Protein AF-F4XRJ8-F1 (afdb_monomer)

Mean predicted aligned error: 8.23 Å

Solvent-accessible surface area (backbone atoms only — not comparable to full-atom values): 17852 Å² total; per-residue (Å²): 105,63,67,54,51,74,28,28,55,77,75,48,59,92,90,48,63,51,94,61,82,48,52,81,71,34,82,92,32,58,87,46,62,53,74,47,74,51,76,49,74,57,95,90,25,43,36,41,39,37,38,26,29,50,39,65,33,50,43,33,39,40,34,33,37,20,63,94,79,44,84,40,55,30,36,37,37,40,54,38,80,91,77,75,42,68,53,75,47,74,27,92,82,51,76,77,70,57,73,69,49,55,78,71,55,48,61,57,29,47,63,58,28,44,31,32,77,66,67,31,81,65,47,25,54,58,48,47,42,51,72,68,37,56,45,79,46,60,72,83,74,84,86,38,54,68,60,16,52,63,45,48,74,65,66,44,79,61,39,53,57,53,48,51,59,66,70,42,98,81,56,64,93,53,61,27,50,49,46,46,42,53,48,43,25,58,52,44,51,18,40,74,68,33,16,35,38,35,34,41,49,62,56,60,64,42,57,69,68,60,50,50,52,57,55,46,41,59,74,32,64,86,66,24,70,49,65,27,44,81,46,72,41,68,89,66,58,78,62,42,31,76,93,74,38,54,48,83,75,38,70,45,58,32,70,48,98,65,60,48,75,45,75,47,53,49,56,82,52,97,70,61,91,91,54,58,52,35,64,40,40,78,70,49,74,74,49,54,64,84,84,60,90,89,64,92,68,94,74,84,80,76,78,84,85,128

Nearest PDB structures (foldseek):
  7u1q-assembly1_E  TM=4.537E-01  e=5.261E-02  Cricetus cricetus
  7uqr-assembly1_E  TM=4.356E-01  e=5.261E-02  Cricetus cricetus
  8jy4-assembly1_A  TM=5.009E-01  e=3.745E-01  Homo sapiens
  8jxq-assembly1_A  TM=4.781E-01  e=4.997E-01  Homo sapiens
  8sq0-assembly1_B  TM=4.855E-01  e=8.401E-01  Saccharomyces cerevisiae

Structure (mmCIF, N/CA/C/O backbone):
data_AF-F4XRJ8-F1
#
_entry.id   AF-F4XRJ8-F1
#
loop_
_atom_site.group_PDB
_atom_site.id
_atom_site.type_symbol
_atom_site.label_atom_id
_atom_site.label_alt_id
_atom_site.label_comp_id
_atom_site.label_asym_id
_atom_site.label_entity_id
_atom_site.label_seq_id
_atom_site.pdbx_PDB_ins_code
_atom_site.Cartn_x
_atom_site.Cartn_y
_atom_site.Cartn_z
_atom_site.occupancy
_atom_site.B_iso_or_equiv
_atom_site.auth_seq_id
_atom_site.auth_comp_id
_atom_site.auth_asym_id
_atom_site.auth_atom_id
_atom_site.pdbx_PDB_model_num
ATOM 1 N N . MET A 1 1 ? 1.205 5.020 7.311 1.00 88.06 1 MET A N 1
ATOM 2 C CA . MET A 1 1 ? 0.009 4.162 7.485 1.00 88.06 1 MET A CA 1
ATOM 3 C C . MET A 1 1 ? 0.299 2.841 8.203 1.00 88.06 1 MET A C 1
ATOM 5 O O . MET A 1 1 ? -0.140 2.710 9.335 1.00 88.06 1 MET A O 1
ATOM 9 N N . GLY A 1 2 ? 1.031 1.883 7.609 1.00 89.38 2 GLY A N 1
ATOM 10 C CA . GLY A 1 2 ? 1.232 0.544 8.201 1.00 89.38 2 GLY A CA 1
ATOM 11 C C . GLY A 1 2 ? 1.784 0.557 9.634 1.00 89.38 2 GLY A C 1
ATOM 12 O O . GLY A 1 2 ? 1.210 -0.070 10.515 1.00 89.38 2 GLY A O 1
ATOM 13 N N . GLN A 1 3 ? 2.817 1.362 9.907 1.00 88.25 3 GLN A N 1
ATOM 14 C CA . GLN A 1 3 ? 3.342 1.538 11.271 1.00 88.25 3 GLN A CA 1
ATOM 15 C C . GLN A 1 3 ? 2.291 2.063 12.260 1.00 88.25 3 GLN A C 1
ATOM 17 O O . GLN A 1 3 ? 2.206 1.556 13.374 1.00 88.25 3 GLN A O 1
ATOM 22 N N . ILE A 1 4 ? 1.453 3.021 11.843 1.00 91.69 4 ILE A N 1
ATOM 23 C CA . ILE A 1 4 ? 0.372 3.570 12.678 1.00 91.69 4 ILE A CA 1
ATOM 24 C C . ILE A 1 4 ? -0.607 2.449 13.039 1.00 91.69 4 ILE A C 1
ATOM 26 O O . ILE A 1 4 ? -0.895 2.252 14.216 1.00 91.69 4 ILE A O 1
ATOM 30 N N . VAL A 1 5 ? -1.038 1.652 12.052 1.00 94.25 5 VAL A N 1
ATOM 31 C CA . VAL A 1 5 ? -1.903 0.484 12.288 1.00 94.25 5 VAL A CA 1
ATOM 32 C C . VAL A 1 5 ? -1.258 -0.481 13.282 1.00 94.25 5 VAL A C 1
ATOM 34 O O . VAL A 1 5 ? -1.898 -0.862 14.256 1.00 94.25 5 VAL A O 1
ATOM 37 N N . LEU A 1 6 ? 0.011 -0.845 13.098 1.00 91.00 6 LEU A N 1
ATOM 38 C CA . LEU A 1 6 ? 0.671 -1.850 13.937 1.00 91.00 6 LEU A CA 1
ATOM 39 C C . LEU A 1 6 ? 0.975 -1.369 15.364 1.00 91.00 6 LEU A C 1
ATOM 41 O O . LEU A 1 6 ? 1.041 -2.191 16.277 1.00 91.00 6 LEU A O 1
ATOM 45 N N . GLN A 1 7 ? 1.149 -0.060 15.573 1.00 90.69 7 GLN A N 1
ATOM 46 C CA . GLN A 1 7 ? 1.669 0.485 16.831 1.00 90.69 7 GLN A CA 1
ATOM 47 C C . GLN A 1 7 ? 0.654 1.305 17.634 1.00 90.69 7 GLN A C 1
ATOM 49 O O . GLN A 1 7 ? 0.865 1.500 18.828 1.00 90.69 7 GLN A O 1
ATOM 54 N N . SER A 1 8 ? -0.465 1.768 17.064 1.00 90.25 8 SER A N 1
ATOM 55 C CA . SER A 1 8 ? -1.326 2.735 17.768 1.00 90.25 8 SER A CA 1
ATOM 56 C C . SER A 1 8 ? -1.980 2.215 19.052 1.00 90.25 8 SER A C 1
ATOM 58 O O . SER A 1 8 ? -2.326 2.992 19.944 1.00 90.25 8 SER A O 1
ATOM 60 N N . ALA A 1 9 ? -2.178 0.899 19.159 1.00 86.88 9 ALA A N 1
ATOM 61 C CA . ALA A 1 9 ? -2.736 0.282 20.363 1.00 86.88 9 ALA A CA 1
ATOM 62 C C . ALA A 1 9 ? -1.660 -0.064 21.411 1.00 86.88 9 ALA A C 1
ATOM 64 O O . ALA A 1 9 ? -1.918 0.071 22.606 1.00 86.88 9 ALA A O 1
ATOM 65 N N . THR A 1 10 ? -0.460 -0.462 20.979 1.00 84.25 10 THR A N 1
ATOM 66 C CA . THR A 1 10 ? 0.591 -1.049 21.835 1.00 84.25 10 THR A CA 1
ATOM 67 C C . THR A 1 10 ? 1.752 -0.103 22.132 1.00 84.25 10 THR A C 1
ATOM 69 O O . THR A 1 10 ? 2.282 -0.120 23.237 1.00 84.25 10 THR A O 1
ATOM 72 N N . GLY A 1 11 ? 2.147 0.725 21.166 1.00 75.50 11 GLY A N 1
ATOM 73 C CA . GLY A 1 11 ? 3.294 1.631 21.256 1.00 75.50 11 GLY A CA 1
ATOM 74 C C . GLY A 1 11 ? 2.952 3.043 21.731 1.00 75.50 11 GLY A C 1
ATOM 75 O O . GLY A 1 11 ? 3.859 3.840 21.946 1.00 75.50 11 GLY A O 1
ATOM 76 N N . MET A 1 12 ? 1.666 3.367 21.897 1.00 75.94 12 MET A N 1
ATOM 77 C CA . MET A 1 12 ? 1.215 4.695 22.314 1.00 75.94 12 MET A CA 1
ATOM 78 C C . MET A 1 12 ? 0.523 4.683 23.669 1.00 75.94 12 MET A C 1
ATOM 80 O O . MET A 1 12 ? -0.355 3.857 23.927 1.00 75.94 12 MET A O 1
ATOM 84 N N . GLN A 1 13 ? 0.878 5.651 24.510 1.00 76.12 13 GLN A N 1
ATOM 85 C CA . GLN A 1 13 ? 0.190 5.932 25.765 1.00 76.12 13 GLN A CA 1
ATOM 86 C C . GLN A 1 13 ? -0.849 7.044 25.564 1.00 76.12 13 GLN A C 1
ATOM 88 O O . GLN A 1 13 ? -0.900 7.715 24.527 1.00 76.12 13 GLN A O 1
ATOM 93 N N . LEU A 1 14 ? -1.720 7.231 26.557 1.00 71.50 14 LEU A N 1
ATOM 94 C CA . LEU A 1 14 ? -2.651 8.356 26.561 1.00 71.50 14 LEU A CA 1
ATOM 95 C C . LEU A 1 14 ? -1.851 9.670 26.595 1.00 71.50 14 LEU A C 1
ATOM 97 O O . LEU A 1 14 ? -0.957 9.822 27.421 1.00 71.50 14 LEU A O 1
ATOM 101 N N . GLY A 1 15 ? -2.150 10.594 25.680 1.00 69.88 15 GLY A N 1
ATOM 102 C CA . GLY A 1 15 ? -1.419 11.859 25.540 1.00 69.88 15 GLY A CA 1
ATOM 103 C C . GLY A 1 15 ? -0.132 11.778 24.708 1.00 69.88 15 GLY A C 1
ATOM 104 O O . GLY A 1 15 ? 0.456 12.816 24.413 1.00 69.88 15 GLY A O 1
ATOM 105 N N . SER A 1 16 ? 0.301 10.584 24.278 1.00 79.31 16 SER A N 1
ATOM 106 C CA . SER A 1 16 ? 1.383 10.456 23.293 1.00 79.31 16 SER A CA 1
ATOM 107 C C . SER A 1 16 ? 0.962 11.045 21.948 1.00 79.31 16 SER A C 1
ATOM 109 O O . SER A 1 16 ? -0.184 10.869 21.527 1.00 79.31 16 SER A O 1
ATOM 111 N N . ARG A 1 17 ? 1.906 11.694 21.260 1.00 80.69 17 ARG A N 1
ATOM 112 C CA . ARG A 1 17 ? 1.681 12.305 19.949 1.00 80.69 17 ARG A CA 1
ATOM 113 C C . ARG A 1 17 ? 2.292 11.483 18.824 1.00 80.69 17 ARG A C 1
ATOM 115 O O . ARG A 1 17 ? 3.380 10.929 18.982 1.00 80.69 17 ARG A O 1
ATOM 122 N N . TRP A 1 18 ? 1.615 11.430 17.681 1.00 79.94 18 TRP A N 1
ATOM 123 C CA . TRP A 1 18 ? 2.215 10.893 16.462 1.00 79.94 18 TRP A CA 1
ATOM 124 C C . TRP A 1 18 ? 3.222 11.880 15.890 1.00 79.94 18 TRP A C 1
ATOM 126 O O . TRP A 1 18 ? 2.937 13.070 15.784 1.00 79.94 18 TRP A O 1
ATOM 136 N N . ASN A 1 19 ? 4.369 11.372 15.438 1.00 76.56 19 ASN A N 1
ATOM 137 C CA . ASN A 1 19 ? 5.253 12.139 14.568 1.00 76.56 19 ASN A CA 1
ATOM 138 C C . ASN A 1 19 ? 4.704 12.119 13.134 1.00 76.56 19 ASN A C 1
ATOM 140 O O . ASN A 1 19 ? 5.249 11.459 12.251 1.00 76.56 19 ASN A O 1
ATOM 144 N N . ILE A 1 20 ? 3.555 12.764 12.938 1.00 78.69 20 ILE A N 1
ATOM 145 C CA . ILE A 1 20 ? 3.003 13.011 11.609 1.00 78.69 20 ILE A CA 1
ATOM 146 C C . ILE A 1 20 ? 3.467 14.383 11.178 1.00 78.69 20 ILE A C 1
ATOM 148 O O . ILE A 1 20 ? 3.205 15.386 11.847 1.00 78.69 20 ILE A O 1
ATOM 152 N N . GLU A 1 21 ? 4.168 14.402 10.052 1.00 74.19 21 GLU A N 1
ATOM 153 C CA . GLU A 1 21 ? 4.544 15.639 9.399 1.00 74.19 21 GLU A CA 1
ATOM 154 C C . GLU A 1 21 ? 3.346 16.140 8.583 1.00 74.19 21 GLU A C 1
ATOM 156 O O . GLU A 1 21 ? 2.912 15.449 7.654 1.00 74.19 21 GLU A O 1
ATOM 161 N N . PRO A 1 22 ? 2.774 17.309 8.923 1.00 77.00 22 PRO A N 1
ATOM 162 C CA . PRO A 1 22 ? 1.759 17.928 8.088 1.00 77.00 22 PRO A CA 1
ATOM 163 C C . PRO A 1 22 ? 2.383 18.380 6.766 1.00 77.00 22 PRO A C 1
ATOM 165 O O . PRO A 1 22 ? 3.605 18.490 6.621 1.00 77.00 22 PRO A O 1
ATOM 168 N N . PHE A 1 23 ? 1.544 18.689 5.784 1.00 78.75 23 PHE A N 1
ATOM 169 C CA . PHE A 1 23 ? 2.030 19.127 4.485 1.00 78.75 23 PHE A CA 1
ATOM 170 C C . PHE A 1 23 ? 2.672 20.526 4.570 1.00 78.75 23 PHE A C 1
ATOM 172 O O . PHE A 1 23 ? 1.994 21.550 4.593 1.00 78.75 23 PHE A O 1
ATOM 179 N N . ARG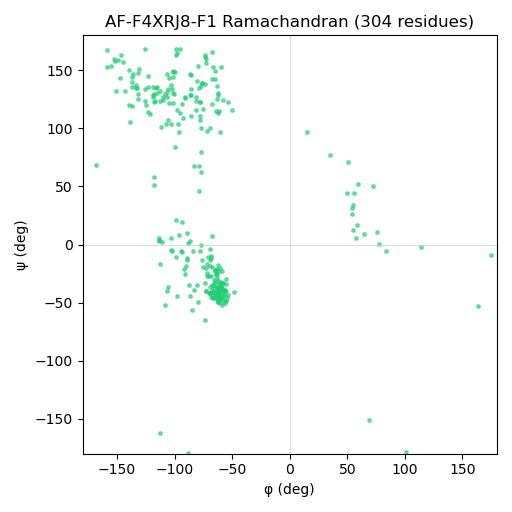 A 1 24 ? 4.011 20.571 4.618 1.00 75.06 24 ARG A N 1
ATOM 180 C CA . ARG A 1 24 ? 4.794 21.796 4.885 1.00 75.06 24 ARG A CA 1
ATOM 181 C C . ARG A 1 24 ? 4.828 22.801 3.733 1.00 75.06 24 ARG A C 1
ATOM 183 O O . ARG A 1 24 ? 5.156 23.961 3.965 1.00 75.06 24 ARG A O 1
ATOM 190 N N . LEU A 1 25 ? 4.535 22.368 2.506 1.00 72.75 25 LEU A N 1
ATOM 191 C CA . LEU A 1 25 ? 4.676 23.201 1.304 1.00 72.75 25 LEU A CA 1
ATOM 192 C C . LEU A 1 25 ? 3.424 24.031 0.978 1.00 72.75 25 LEU A C 1
ATOM 194 O O . LEU A 1 25 ? 3.431 24.770 -0.007 1.00 72.75 25 LEU A O 1
ATOM 198 N N . ASN A 1 26 ? 2.379 23.941 1.806 1.00 75.75 26 ASN A N 1
ATOM 199 C CA . ASN A 1 26 ? 1.190 24.778 1.716 1.00 75.75 26 ASN A CA 1
ATOM 200 C C . ASN A 1 26 ? 0.731 25.196 3.124 1.00 75.75 26 ASN A C 1
ATOM 202 O O . ASN A 1 26 ? 0.413 24.351 3.962 1.00 75.75 26 ASN A O 1
ATOM 206 N N . ALA A 1 27 ? 0.703 26.508 3.379 1.00 77.00 27 ALA A N 1
ATOM 207 C CA . ALA A 1 27 ? 0.360 27.079 4.681 1.00 77.00 27 ALA A CA 1
ATOM 208 C C . ALA A 1 27 ? -1.044 26.664 5.163 1.00 77.00 27 ALA A C 1
ATOM 210 O O . ALA A 1 27 ? -1.226 26.407 6.352 1.00 77.00 27 ALA A O 1
ATOM 211 N N . ASP A 1 28 ? -1.995 26.487 4.242 1.00 79.94 28 ASP A N 1
ATOM 212 C CA . ASP A 1 28 ? -3.386 26.124 4.550 1.00 79.94 28 ASP A CA 1
ATOM 213 C C . ASP A 1 28 ? -3.536 24.696 5.103 1.00 79.94 28 ASP A C 1
ATOM 215 O O . ASP A 1 28 ? -4.610 24.314 5.575 1.00 79.94 28 ASP A O 1
ATOM 219 N N . TYR A 1 29 ? -2.481 23.880 5.014 1.00 79.94 29 TYR A N 1
ATOM 220 C CA . TYR A 1 29 ? -2.483 22.466 5.396 1.00 79.94 29 TYR A CA 1
ATOM 221 C C . TYR A 1 29 ? -1.588 22.161 6.599 1.00 79.94 29 TYR A C 1
ATOM 223 O O . TYR A 1 29 ? -1.511 21.008 7.015 1.00 79.94 29 TYR A O 1
ATOM 231 N N . GLN A 1 30 ? -0.959 23.171 7.211 1.00 75.12 30 GLN A N 1
ATOM 232 C CA . GLN A 1 30 ? -0.083 22.962 8.372 1.00 75.12 30 GLN A CA 1
ATOM 233 C C . GLN A 1 30 ? -0.816 22.399 9.597 1.00 75.12 30 GLN A C 1
ATOM 235 O O . GLN A 1 30 ? -0.199 21.710 10.402 1.00 75.12 30 GLN A O 1
ATOM 240 N N . GLN A 1 31 ? -2.111 22.696 9.732 1.00 78.31 31 GLN A N 1
ATOM 241 C CA . GLN A 1 31 ? -2.954 22.283 10.863 1.00 78.31 31 GLN A CA 1
ATOM 242 C C . GLN A 1 31 ? -4.060 21.299 10.457 1.00 78.31 31 GLN A C 1
ATOM 244 O O . GLN A 1 31 ? -4.930 20.978 11.261 1.00 78.31 31 GLN A O 1
ATOM 249 N N . LYS A 1 32 ? -4.074 20.849 9.196 1.00 85.44 32 LYS A N 1
ATOM 250 C CA . LYS A 1 32 ? -5.074 19.889 8.719 1.00 85.44 32 LYS A CA 1
ATOM 251 C C . LYS A 1 32 ? -4.611 18.459 9.002 1.00 85.44 32 LYS A C 1
ATOM 253 O O . LYS A 1 32 ? -3.411 18.192 8.920 1.00 85.44 32 LYS A O 1
ATOM 258 N N . PRO A 1 33 ? -5.539 17.533 9.294 1.00 90.12 33 PRO A N 1
ATOM 259 C CA . PRO A 1 33 ? -5.189 16.135 9.480 1.00 90.12 33 PRO A CA 1
ATOM 260 C C . PRO A 1 33 ? -4.659 15.518 8.183 1.00 90.12 33 PRO A C 1
ATOM 262 O O . PRO A 1 33 ? -5.079 15.867 7.077 1.00 90.12 33 PRO A O 1
ATOM 265 N N . SER A 1 34 ? -3.762 14.551 8.337 1.00 91.69 34 SER A N 1
ATOM 266 C CA . SER A 1 34 ? -3.276 13.704 7.254 1.00 91.69 34 SER A CA 1
ATOM 267 C C . SER A 1 34 ? -4.221 12.523 7.069 1.00 91.69 34 SER A C 1
ATOM 269 O O . SER A 1 34 ? -4.529 11.812 8.026 1.00 91.69 34 SER A O 1
ATOM 271 N N . CYS A 1 35 ? -4.655 12.298 5.831 1.00 93.25 35 CYS A N 1
ATOM 272 C CA . CYS A 1 35 ? -5.526 11.190 5.455 1.00 93.25 35 CYS A CA 1
ATOM 273 C C . CYS A 1 35 ? -4.721 10.074 4.784 1.00 93.25 35 CYS A C 1
ATOM 275 O O . CYS A 1 35 ? -3.913 10.330 3.891 1.00 93.25 35 CYS A O 1
ATOM 277 N N . PHE A 1 36 ? -4.968 8.834 5.193 1.00 94.69 36 PHE A N 1
ATOM 278 C CA . PHE A 1 36 ? -4.379 7.637 4.606 1.00 94.69 36 PHE A CA 1
ATOM 279 C C . PHE A 1 36 ? -5.488 6.676 4.199 1.00 94.69 36 PHE A C 1
ATOM 281 O O . PHE A 1 36 ? -6.380 6.399 4.994 1.00 94.69 36 PHE A O 1
ATOM 288 N N . GLU A 1 37 ? -5.394 6.120 2.996 1.00 96.62 37 GLU A N 1
ATOM 289 C CA . GLU A 1 37 ? -6.302 5.084 2.516 1.00 96.62 37 GLU A CA 1
ATOM 290 C C . GLU A 1 37 ? -5.514 3.987 1.802 1.00 96.62 37 GLU A C 1
ATOM 292 O O . GLU A 1 37 ? -4.524 4.250 1.118 1.00 96.62 37 GLU A O 1
ATOM 297 N N . ILE A 1 38 ? -5.964 2.746 1.970 1.00 95.38 38 ILE A N 1
ATOM 298 C CA . ILE A 1 38 ? -5.471 1.599 1.224 1.00 95.38 38 ILE A CA 1
ATOM 299 C C . ILE A 1 38 ? -6.627 0.705 0.791 1.00 95.38 38 ILE A C 1
ATOM 301 O O . ILE A 1 38 ? -7.524 0.377 1.574 1.00 95.38 38 ILE A O 1
ATOM 305 N N . ILE A 1 39 ? -6.571 0.283 -0.470 1.00 96.06 39 ILE A N 1
ATOM 306 C CA . ILE A 1 39 ? -7.463 -0.719 -1.042 1.00 96.06 39 ILE A CA 1
ATOM 307 C C . ILE A 1 39 ? -6.634 -1.972 -1.301 1.00 96.06 39 ILE A C 1
ATOM 309 O O . ILE A 1 39 ? -5.615 -1.913 -1.982 1.00 96.06 39 ILE A O 1
ATOM 313 N N . PHE A 1 40 ? -7.059 -3.105 -0.754 1.00 95.31 40 PHE A N 1
ATOM 314 C CA . PHE A 1 40 ? -6.326 -4.364 -0.872 1.00 95.31 40 PHE A CA 1
ATOM 315 C C . PHE A 1 40 ? -7.268 -5.561 -0.930 1.00 95.31 40 PHE A C 1
ATOM 317 O O . PHE A 1 40 ? -8.446 -5.467 -0.582 1.00 95.31 40 PHE A O 1
ATOM 324 N N . ILE A 1 41 ? -6.746 -6.700 -1.379 1.00 93.88 41 ILE A N 1
ATOM 325 C CA . ILE A 1 41 ? -7.473 -7.968 -1.421 1.00 93.88 41 ILE A CA 1
ATOM 326 C C . ILE A 1 41 ? -6.834 -8.925 -0.420 1.00 93.88 41 ILE A C 1
ATOM 328 O O . ILE A 1 41 ? -5.617 -9.101 -0.393 1.00 93.88 41 ILE A O 1
ATOM 332 N N . HIS A 1 42 ? -7.666 -9.557 0.401 1.00 92.88 42 HIS A N 1
ATOM 333 C CA . HIS A 1 42 ? -7.258 -10.619 1.311 1.00 92.88 42 HIS A CA 1
ATOM 334 C C . HIS A 1 42 ? -8.367 -11.673 1.379 1.00 92.88 42 HIS A C 1
ATOM 336 O O . HIS A 1 42 ? -9.542 -11.323 1.493 1.00 92.88 42 HIS A O 1
ATOM 342 N N . ASP A 1 43 ? -8.010 -12.953 1.245 1.00 90.81 43 ASP A N 1
ATOM 343 C CA . ASP A 1 43 ? -8.954 -14.078 1.160 1.00 90.81 43 ASP A CA 1
ATOM 344 C C . ASP A 1 43 ? -10.074 -13.854 0.117 1.00 90.81 43 ASP A C 1
ATOM 346 O O . ASP A 1 43 ? -11.253 -14.089 0.381 1.00 90.81 43 ASP A O 1
ATOM 350 N N . ASN A 1 44 ? -9.711 -13.353 -1.074 1.00 92.38 44 ASN A N 1
ATOM 351 C CA . ASN A 1 44 ? -10.631 -13.000 -2.171 1.00 92.38 44 ASN A CA 1
ATOM 352 C C . ASN A 1 44 ? -11.702 -11.949 -1.820 1.00 92.38 44 ASN A C 1
ATOM 354 O O . ASN A 1 44 ? -12.690 -11.790 -2.541 1.00 92.38 44 ASN A O 1
ATOM 358 N N . ILE A 1 45 ? -11.517 -11.203 -0.731 1.00 95.88 45 ILE A N 1
ATOM 359 C CA . ILE A 1 45 ? -12.373 -10.081 -0.352 1.00 95.88 45 ILE A CA 1
ATOM 360 C C . ILE A 1 45 ? -11.569 -8.798 -0.533 1.00 95.88 45 ILE A C 1
ATOM 362 O O . ILE A 1 45 ? -10.466 -8.667 -0.006 1.00 95.88 45 ILE A O 1
ATOM 366 N N . ARG A 1 46 ? -12.131 -7.843 -1.279 1.00 97.94 46 ARG A N 1
ATOM 367 C CA . ARG A 1 46 ? -11.580 -6.489 -1.360 1.00 97.94 46 ARG A CA 1
ATOM 368 C C . ARG A 1 46 ? -11.948 -5.721 -0.095 1.00 97.94 46 ARG A C 1
ATOM 370 O O . ARG A 1 46 ? -13.100 -5.761 0.338 1.00 97.94 46 ARG A O 1
ATOM 377 N N . TYR A 1 47 ? -10.991 -4.990 0.446 1.00 98.19 47 TYR A N 1
ATOM 378 C CA . TYR A 1 47 ? -11.145 -4.088 1.574 1.00 98.19 47 TYR A CA 1
ATOM 379 C C . TYR A 1 47 ? -10.687 -2.695 1.168 1.00 98.19 47 TYR A C 1
ATOM 381 O O . TYR A 1 47 ? -9.750 -2.551 0.390 1.00 98.19 47 TYR A O 1
ATOM 389 N N . GLN A 1 48 ? -11.355 -1.689 1.708 1.00 98.44 48 GLN A N 1
ATOM 390 C CA . GLN A 1 48 ? -10.949 -0.294 1.674 1.00 98.44 48 GLN A CA 1
ATOM 391 C C . GLN A 1 48 ? -10.878 0.158 3.124 1.00 98.44 48 GLN A C 1
ATOM 393 O O . GLN A 1 48 ? -11.889 0.146 3.829 1.00 98.44 48 GLN A O 1
ATOM 398 N N . TYR A 1 49 ? -9.673 0.467 3.579 1.00 98.56 49 TYR A N 1
ATOM 399 C CA . TYR A 1 49 ? -9.411 0.898 4.941 1.00 98.56 49 TYR A CA 1
ATOM 400 C C . TYR A 1 49 ? -8.722 2.249 4.909 1.00 98.56 49 TYR A C 1
ATOM 402 O O . TYR A 1 49 ? -7.768 2.434 4.151 1.00 98.56 49 TYR A O 1
ATOM 410 N N . GLY A 1 50 ? -9.161 3.165 5.757 1.00 98.38 50 GLY A N 1
ATOM 411 C CA . GLY A 1 50 ? -8.538 4.468 5.851 1.00 98.38 50 GLY A CA 1
ATOM 412 C C . GLY A 1 50 ? -8.814 5.159 7.168 1.00 98.38 50 GLY A C 1
ATOM 413 O O . GLY A 1 50 ? -9.617 4.704 7.986 1.00 98.38 50 GLY A O 1
ATOM 414 N N . PHE A 1 51 ? -8.059 6.223 7.389 1.00 98.06 51 PHE A N 1
ATOM 415 C CA . PHE A 1 51 ? -8.193 7.083 8.549 1.00 98.06 51 PHE A CA 1
ATOM 416 C C . PHE A 1 51 ? -7.584 8.455 8.286 1.00 98.06 51 PHE A C 1
ATOM 418 O O . PHE A 1 51 ? -6.622 8.589 7.524 1.00 98.06 51 PHE A O 1
ATOM 425 N N . SER A 1 52 ? -8.100 9.461 8.983 1.00 96.25 52 SER A N 1
ATOM 426 C CA . SER A 1 52 ? -7.521 10.798 9.048 1.00 96.25 52 SER A CA 1
ATOM 427 C C . SER A 1 52 ? -7.081 11.097 10.478 1.00 96.25 52 SER A C 1
ATOM 429 O O . SER A 1 52 ? -7.787 10.786 11.436 1.00 96.25 52 SER A O 1
ATOM 431 N N . LEU A 1 53 ? -5.879 11.647 10.654 1.00 94.25 53 LEU A N 1
ATOM 432 C CA . LEU A 1 53 ? -5.371 12.011 11.975 1.00 94.25 53 LEU A CA 1
ATOM 433 C C . LEU A 1 53 ? -4.367 13.164 11.921 1.00 94.25 53 LEU A C 1
ATOM 435 O O . LEU A 1 53 ? -3.736 13.402 10.892 1.00 94.25 53 LEU A O 1
ATOM 439 N N . ASP A 1 54 ? -4.175 13.831 13.050 1.00 91.25 54 ASP A N 1
ATOM 440 C CA . ASP A 1 54 ? -3.045 14.729 13.286 1.00 91.25 54 ASP A CA 1
ATOM 441 C C . ASP A 1 54 ? -2.108 14.148 14.363 1.00 91.25 54 ASP A C 1
ATOM 443 O O . ASP A 1 54 ? -2.114 12.948 14.653 1.00 91.25 54 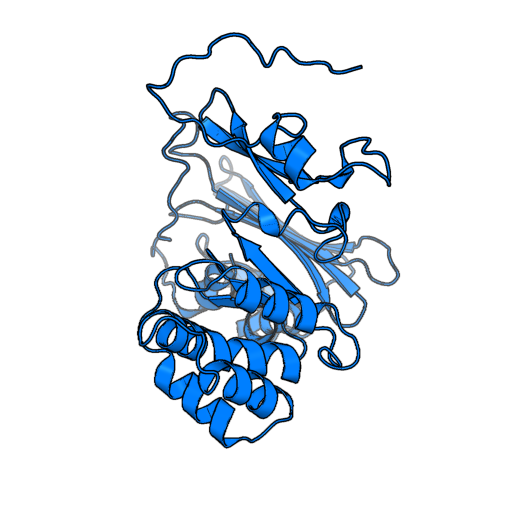ASP A O 1
ATOM 447 N N . GLN A 1 55 ? -1.258 14.992 14.947 1.00 88.12 55 GLN A N 1
ATOM 448 C CA . GLN A 1 55 ? -0.353 14.572 16.014 1.00 88.12 55 GLN A CA 1
ATOM 449 C C . GLN A 1 55 ? -1.086 14.194 17.310 1.00 88.12 55 GLN A C 1
ATOM 451 O O . GLN A 1 55 ? -0.503 13.506 18.141 1.00 88.12 55 GLN A O 1
ATOM 456 N N . GLU A 1 56 ? -2.334 14.617 17.504 1.00 88.00 56 GLU A N 1
ATOM 457 C CA . GLU A 1 56 ? -3.087 14.488 18.752 1.00 88.00 56 GLU A CA 1
ATOM 458 C C . GLU A 1 56 ? -4.180 13.420 18.697 1.00 88.00 56 GLU A C 1
ATOM 460 O O . GLU A 1 56 ? -4.382 12.703 19.682 1.00 88.00 56 GLU A O 1
ATOM 465 N N . ARG A 1 57 ? -4.908 13.307 17.580 1.00 92.56 57 ARG A N 1
ATOM 466 C CA . ARG A 1 57 ? -6.077 12.427 17.480 1.00 92.56 57 ARG A CA 1
ATOM 467 C C . ARG A 1 57 ? -6.348 11.916 16.076 1.00 92.56 57 ARG A C 1
ATOM 469 O O . ARG A 1 57 ? -5.996 12.542 15.083 1.00 92.56 57 ARG A O 1
ATOM 476 N N . VAL A 1 58 ? -7.076 10.807 16.029 1.00 95.81 58 VAL A N 1
ATOM 477 C CA . VAL A 1 58 ? -7.764 10.303 14.842 1.00 95.81 58 VAL A CA 1
ATOM 478 C C . VAL A 1 58 ? -9.087 11.052 14.697 1.00 95.81 58 VAL A C 1
ATOM 480 O O . VAL A 1 58 ? -9.891 11.054 15.621 1.00 95.81 58 VAL A O 1
ATOM 483 N N . TYR A 1 59 ? -9.321 11.692 13.558 1.00 96.50 59 TYR A N 1
ATOM 484 C CA . TYR A 1 59 ? -10.592 12.356 13.261 1.00 96.50 59 TYR A CA 1
ATOM 485 C C . TYR A 1 59 ? -11.584 11.381 12.645 1.00 96.50 59 TYR A C 1
ATOM 487 O O . TYR A 1 59 ? -12.734 11.336 13.066 1.00 96.50 59 TYR A O 1
ATOM 495 N N . GLU A 1 60 ? -11.133 10.565 11.699 1.00 98.31 60 GLU A N 1
ATOM 496 C CA . GLU A 1 60 ? -11.983 9.609 10.997 1.00 98.31 60 GLU A CA 1
ATOM 497 C C . GLU A 1 60 ? -11.258 8.269 10.880 1.00 98.31 60 GLU A C 1
ATOM 499 O O . GLU A 1 60 ? -10.034 8.221 10.748 1.00 98.31 60 GLU A O 1
ATOM 504 N N . GLU A 1 61 ? -11.998 7.167 10.916 1.00 98.69 61 GLU A N 1
ATOM 505 C CA . GLU A 1 61 ? -11.478 5.835 10.593 1.00 98.69 61 GLU A CA 1
ATOM 506 C C . GLU A 1 61 ? -12.609 4.975 10.044 1.00 98.69 61 GLU A C 1
ATOM 508 O O . GLU A 1 61 ? -13.678 4.895 10.651 1.00 98.69 61 GLU A O 1
ATOM 513 N N . TRP A 1 62 ? -12.365 4.300 8.925 1.00 98.75 62 TRP A N 1
ATOM 514 C CA . TRP A 1 62 ? -13.364 3.478 8.255 1.00 98.75 62 TRP A CA 1
ATOM 515 C C . TRP A 1 62 ? -12.770 2.181 7.727 1.00 98.75 62 TRP A C 1
ATOM 517 O O . TRP A 1 62 ? -11.608 2.103 7.325 1.00 98.75 62 TRP A O 1
ATOM 527 N N . LEU A 1 63 ? -13.614 1.153 7.673 1.00 98.75 63 LEU A N 1
ATOM 528 C CA . LEU A 1 63 ? -13.326 -0.094 6.980 1.00 98.75 63 LEU A CA 1
ATOM 529 C C . LEU A 1 63 ? -14.555 -0.545 6.196 1.00 98.75 63 LEU A C 1
ATOM 531 O O . LEU A 1 63 ? -15.596 -0.869 6.772 1.00 98.75 63 LEU A O 1
ATOM 535 N N . ILE A 1 64 ? -14.406 -0.641 4.879 1.00 98.62 64 ILE A N 1
ATOM 536 C CA . ILE A 1 64 ? -15.420 -1.155 3.961 1.00 98.62 64 ILE A CA 1
ATOM 537 C C . ILE A 1 64 ? -14.907 -2.472 3.387 1.00 98.62 64 ILE A C 1
ATOM 539 O O . ILE A 1 64 ? -13.836 -2.528 2.786 1.00 98.62 64 ILE A O 1
ATOM 543 N N . ALA A 1 65 ? -15.674 -3.544 3.553 1.00 98.25 65 ALA A N 1
ATOM 544 C CA . ALA A 1 65 ? -15.405 -4.829 2.920 1.00 98.25 65 ALA A CA 1
ATOM 545 C C . ALA A 1 65 ? -16.321 -5.024 1.711 1.00 98.25 65 ALA A C 1
ATOM 547 O O . ALA A 1 65 ? -17.467 -4.585 1.721 1.00 98.25 65 ALA A O 1
ATOM 548 N N . TYR A 1 66 ? -15.856 -5.740 0.692 1.00 97.75 66 TYR A N 1
ATOM 549 C CA . TYR A 1 66 ? -16.625 -6.036 -0.517 1.00 97.75 66 TYR A CA 1
ATOM 550 C C . TYR A 1 66 ? -16.838 -7.550 -0.696 1.00 97.75 66 TYR A C 1
ATOM 552 O O . TYR A 1 66 ? -16.410 -8.120 -1.708 1.00 97.75 66 TYR A O 1
ATOM 560 N N . PRO A 1 67 ? -17.463 -8.258 0.267 1.00 94.94 67 PRO A N 1
ATOM 561 C CA . PRO A 1 67 ? -17.719 -9.684 0.119 1.00 94.94 67 PRO A CA 1
ATOM 562 C C . PRO A 1 67 ? -18.639 -9.927 -1.081 1.00 94.94 67 PRO A C 1
ATOM 564 O O . PRO A 1 67 ? -19.686 -9.289 -1.224 1.00 94.94 67 PRO A O 1
ATOM 567 N N . LYS A 1 68 ? -18.245 -10.856 -1.960 1.00 91.69 68 LYS A N 1
ATOM 568 C CA . LYS A 1 68 ? -18.953 -11.130 -3.226 1.00 91.69 68 LYS A CA 1
ATOM 569 C C . LYS A 1 68 ? -19.141 -9.866 -4.088 1.00 91.69 68 LYS A C 1
ATOM 571 O O . LYS A 1 68 ? -20.156 -9.720 -4.764 1.00 91.69 68 LYS A O 1
ATOM 576 N N . GLY A 1 69 ? -18.198 -8.924 -4.003 1.00 91.81 69 GLY A N 1
ATOM 577 C CA . GLY A 1 69 ? -18.191 -7.679 -4.774 1.00 91.81 69 GLY A CA 1
ATOM 578 C C . GLY A 1 69 ? -19.141 -6.582 -4.281 1.00 91.81 69 GLY A C 1
ATOM 579 O O . GLY A 1 69 ? -19.169 -5.512 -4.882 1.00 91.81 69 GLY A O 1
ATOM 580 N N . ARG A 1 70 ? -19.910 -6.794 -3.202 1.00 94.38 70 ARG A N 1
ATOM 581 C CA . ARG A 1 70 ? -20.868 -5.793 -2.693 1.00 94.38 70 ARG A CA 1
ATOM 582 C C . ARG A 1 70 ? -20.310 -5.039 -1.486 1.00 94.38 70 ARG A C 1
ATOM 584 O O . ARG A 1 70 ? -19.899 -5.711 -0.542 1.00 94.38 70 ARG A O 1
ATOM 591 N N . PRO A 1 71 ? -20.339 -3.693 -1.472 1.00 97.12 71 PRO A N 1
ATOM 592 C CA . PRO A 1 71 ? -19.821 -2.910 -0.355 1.00 97.12 71 PRO A CA 1
ATOM 593 C C . PRO A 1 71 ? -20.602 -3.181 0.932 1.00 97.12 71 PRO A C 1
ATOM 595 O O . PRO A 1 71 ? -21.833 -3.232 0.947 1.00 97.12 71 PRO A O 1
ATOM 598 N N . GLN A 1 72 ? -19.862 -3.330 2.021 1.00 97.69 72 GLN A N 1
ATOM 599 C CA . GLN A 1 72 ? -20.346 -3.437 3.384 1.00 97.69 72 GLN A CA 1
ATOM 600 C C . GLN A 1 72 ? -19.424 -2.613 4.277 1.00 97.69 72 GLN A C 1
ATOM 602 O O . GLN A 1 72 ? -18.316 -3.048 4.592 1.00 97.69 72 GLN A O 1
ATOM 607 N N . THR A 1 73 ? -19.884 -1.446 4.720 1.00 98.31 73 THR A N 1
ATOM 608 C CA . THR A 1 73 ? -19.200 -0.698 5.780 1.00 98.31 73 THR A CA 1
ATOM 609 C C . THR A 1 73 ? -19.219 -1.548 7.047 1.00 98.31 73 THR A C 1
ATOM 611 O O . THR A 1 73 ? -20.287 -1.847 7.582 1.00 98.31 73 THR A O 1
ATOM 614 N N . TRP A 1 74 ? -18.052 -2.014 7.487 1.00 98.31 74 TRP A N 1
ATOM 615 C CA . TRP A 1 74 ? -17.903 -2.807 8.705 1.00 98.31 74 TRP A CA 1
ATOM 616 C C . TRP A 1 74 ? -17.910 -1.906 9.928 1.00 98.31 74 TRP A C 1
ATOM 618 O O . TRP A 1 74 ? -18.682 -2.149 10.856 1.00 98.31 74 TRP A O 1
ATOM 628 N N . PHE A 1 75 ? -17.109 -0.847 9.901 1.00 98.69 75 PHE A N 1
ATOM 629 C CA . PHE A 1 75 ? -17.192 0.219 10.881 1.00 98.69 75 PHE A CA 1
ATOM 630 C C . PHE A 1 75 ? -16.789 1.554 10.270 1.00 98.69 75 PHE A C 1
ATOM 632 O O . PHE A 1 75 ? -16.067 1.600 9.273 1.00 98.69 75 PHE A O 1
ATOM 639 N N . GLU A 1 76 ? -17.248 2.611 10.917 1.00 98.62 76 GLU A N 1
ATOM 640 C CA . GLU A 1 76 ? -16.840 3.985 10.688 1.00 98.62 76 GLU A CA 1
ATOM 641 C C . GLU A 1 76 ? -16.902 4.724 12.025 1.00 98.62 76 GLU A C 1
ATOM 643 O O . GLU A 1 76 ? -17.780 4.449 12.851 1.00 98.62 76 GLU A O 1
ATOM 648 N N . ARG A 1 77 ? -15.963 5.635 12.257 1.00 98.12 77 ARG A N 1
ATOM 649 C CA . ARG A 1 77 ? -16.063 6.604 13.344 1.00 98.12 77 ARG A CA 1
ATOM 650 C C . ARG A 1 77 ? -15.639 7.977 12.862 1.00 98.12 77 ARG A C 1
ATOM 652 O O . ARG A 1 77 ? -14.635 8.072 12.165 1.00 98.12 77 ARG A O 1
ATOM 659 N N . ASN A 1 78 ? -16.356 9.002 13.303 1.00 98.00 78 ASN A N 1
ATOM 660 C CA . ASN A 1 78 ? -16.101 10.394 12.950 1.00 98.00 78 ASN A CA 1
ATOM 661 C C . ASN A 1 78 ? -16.099 11.251 14.218 1.00 98.00 78 ASN A C 1
ATOM 663 O O . ASN A 1 78 ? -17.054 11.224 14.994 1.00 98.00 78 ASN A O 1
ATOM 667 N N . TYR A 1 79 ? -15.023 11.994 14.451 1.00 97.25 79 TYR A N 1
ATOM 668 C CA . TYR A 1 79 ? -14.894 12.884 15.596 1.00 97.25 79 TYR A CA 1
ATOM 669 C C . TYR A 1 79 ? -15.685 14.175 15.363 1.00 97.25 79 TYR A C 1
ATOM 671 O O . TYR A 1 79 ? -15.430 14.913 14.411 1.00 97.25 79 TYR A O 1
ATOM 679 N N . ARG A 1 80 ? -16.623 14.472 16.263 1.00 95.44 80 ARG A N 1
ATOM 680 C CA . ARG A 1 80 ? -17.428 15.694 16.246 1.00 95.44 80 ARG A CA 1
ATOM 681 C C . ARG A 1 80 ? -16.820 16.716 17.195 1.00 95.44 80 ARG A C 1
ATOM 683 O O . ARG A 1 80 ? -16.975 16.621 18.410 1.00 95.44 80 ARG A O 1
ATOM 690 N N . SER A 1 81 ? -16.137 17.715 16.637 1.00 90.31 81 SER A N 1
ATOM 691 C CA . SER A 1 81 ? -15.422 18.732 17.423 1.00 90.31 81 SER A CA 1
ATOM 692 C C . SER A 1 81 ? -16.313 19.513 18.393 1.00 90.31 81 SER A C 1
ATOM 694 O O . SER A 1 81 ? -15.843 19.866 19.470 1.00 90.31 81 SER A O 1
ATOM 696 N N . GLU A 1 82 ? -17.576 19.756 18.034 1.00 92.81 82 GLU A N 1
ATOM 697 C CA . GLU A 1 82 ? -18.545 20.486 18.868 1.00 92.81 82 GLU A CA 1
ATOM 698 C C . GLU A 1 82 ? -18.967 19.686 20.107 1.00 92.81 82 GLU A C 1
ATOM 700 O O . GLU A 1 82 ? -19.051 20.234 21.203 1.00 92.81 82 GLU A O 1
ATOM 705 N N . GLU A 1 83 ? -19.189 18.383 19.936 1.00 93.25 83 GLU A N 1
ATOM 706 C CA . GLU A 1 83 ? -19.671 17.474 20.983 1.00 93.25 83 GLU A CA 1
ATOM 707 C C . GLU A 1 83 ? -18.513 16.858 21.792 1.00 93.25 83 GLU A C 1
ATOM 709 O O . GLU A 1 83 ? -18.730 16.276 22.848 1.00 93.25 83 GLU A O 1
ATOM 714 N N . GLN A 1 84 ? -17.273 16.990 21.305 1.00 92.31 84 GLN A N 1
ATOM 715 C CA . GLN A 1 84 ? -16.076 16.312 21.818 1.00 92.31 84 GLN A CA 1
ATOM 716 C C . GLN A 1 84 ? -16.198 14.783 21.897 1.00 92.31 84 GLN A C 1
ATOM 718 O O . GLN A 1 84 ? -15.486 14.119 22.653 1.00 92.31 84 GLN A O 1
ATOM 723 N N . GLU A 1 85 ? -17.047 14.212 21.049 1.00 94.56 85 GLU A N 1
ATOM 724 C CA . GLU A 1 85 ? -17.341 12.786 21.002 1.00 94.56 85 GLU A CA 1
ATOM 725 C C . GLU A 1 85 ? -17.130 12.217 19.597 1.00 94.56 85 GLU A C 1
ATOM 727 O O . GLU A 1 85 ? -16.935 12.935 18.615 1.00 94.56 85 GLU A O 1
ATOM 732 N N . TYR A 1 86 ? -17.131 10.890 19.507 1.00 96.75 86 TYR A N 1
ATOM 733 C CA . TYR A 1 86 ? -17.105 10.185 18.232 1.00 96.75 86 TYR A CA 1
ATOM 734 C C . TYR A 1 86 ? -18.505 9.686 17.903 1.00 96.75 86 TYR A C 1
ATOM 736 O O . TYR A 1 86 ? -19.117 8.977 18.704 1.00 96.75 86 TYR A O 1
ATOM 744 N N . ASP A 1 87 ? -18.951 9.970 16.689 1.00 97.44 87 ASP A N 1
ATOM 745 C CA . ASP A 1 87 ? -20.069 9.274 16.073 1.00 97.44 87 ASP A CA 1
ATOM 746 C C . ASP A 1 87 ? -19.573 7.923 15.559 1.00 97.44 87 ASP A C 1
ATOM 748 O O . ASP A 1 87 ? -18.607 7.872 14.799 1.00 97.44 87 ASP A O 1
ATOM 752 N N . TRP A 1 88 ? -20.185 6.830 16.012 1.00 98.19 88 TRP A N 1
ATOM 753 C CA . TRP A 1 88 ? -19.774 5.470 15.666 1.00 98.19 88 TRP A CA 1
ATOM 754 C C . TRP A 1 88 ? -20.862 4.779 14.868 1.00 98.19 88 TRP A C 1
ATOM 756 O O . TRP A 1 88 ? -21.998 4.647 15.322 1.00 98.19 88 TRP A O 1
ATOM 766 N N . TYR A 1 89 ? -20.464 4.193 13.749 1.00 98.38 89 TYR A N 1
ATOM 767 C CA . TYR A 1 89 ? -21.293 3.282 12.989 1.00 98.38 89 TYR A CA 1
ATOM 768 C C . TYR A 1 89 ? -20.650 1.897 12.945 1.00 98.38 89 TYR A C 1
ATOM 770 O O . TYR A 1 89 ? -19.491 1.729 12.570 1.00 98.38 89 TYR A O 1
ATOM 778 N N . PHE A 1 90 ? -21.438 0.876 13.279 1.00 98.38 90 PHE A N 1
ATOM 779 C CA . PHE A 1 90 ? -21.052 -0.517 13.111 1.00 98.38 90 PHE A CA 1
ATOM 780 C C . PHE A 1 90 ? -22.045 -1.238 12.209 1.00 98.38 90 PHE A C 1
ATOM 782 O O . PHE A 1 90 ? -23.195 -1.486 12.581 1.00 98.38 90 PHE A O 1
ATOM 789 N N . GLY A 1 91 ? -21.589 -1.628 11.023 1.00 97.25 91 GLY A N 1
ATOM 790 C CA . GLY A 1 91 ? -22.440 -2.311 10.064 1.00 97.25 91 GLY A CA 1
ATOM 791 C C . GLY A 1 91 ? -22.745 -3.752 10.460 1.00 97.25 91 GLY A C 1
ATOM 792 O O . GLY A 1 91 ? -21.983 -4.432 11.148 1.00 97.25 91 GLY A O 1
ATOM 793 N N . ARG A 1 92 ? -23.862 -4.276 9.942 1.00 95.25 92 ARG A N 1
ATOM 794 C CA . ARG A 1 92 ? -24.337 -5.645 10.228 1.00 95.25 92 ARG A CA 1
ATOM 795 C C . ARG A 1 92 ? -23.334 -6.745 9.848 1.00 95.25 92 ARG A C 1
ATOM 797 O O . ARG A 1 92 ? -23.442 -7.855 10.379 1.00 95.25 92 ARG A O 1
ATOM 804 N N . GLY A 1 93 ? -22.410 -6.457 8.927 1.00 94.31 93 GLY A N 1
ATOM 805 C CA . GLY A 1 93 ? -21.354 -7.371 8.477 1.00 94.31 93 GLY A CA 1
ATOM 806 C C . GLY A 1 93 ? -20.205 -7.551 9.477 1.00 94.31 93 GLY A C 1
ATOM 807 O O . GLY A 1 93 ? -19.509 -8.564 9.411 1.00 94.31 93 GLY A O 1
ATOM 808 N N . LEU A 1 94 ? -20.046 -6.627 10.433 1.00 96.69 94 LEU A N 1
ATOM 809 C CA . LEU A 1 94 ? -19.038 -6.711 11.487 1.00 96.69 94 LEU A CA 1
ATOM 810 C C . LEU A 1 94 ? -19.615 -7.392 12.739 1.00 96.69 94 LEU A C 1
ATOM 812 O O . LEU A 1 94 ? -20.465 -6.851 13.455 1.00 96.69 94 LEU A O 1
ATOM 816 N N . LYS A 1 95 ? -19.164 -8.621 12.986 1.00 95.00 95 LYS A N 1
ATOM 817 C CA . LYS A 1 95 ? -19.516 -9.460 14.140 1.00 95.00 95 LYS A CA 1
ATOM 818 C C . LYS A 1 95 ? -18.436 -9.357 15.216 1.00 95.00 95 LYS A C 1
ATOM 820 O O . LYS A 1 95 ? -17.332 -8.931 14.923 1.00 95.00 95 LYS A O 1
ATOM 825 N N . GLY A 1 96 ? -18.740 -9.803 16.435 1.00 93.12 96 GLY A N 1
ATOM 826 C CA . GLY A 1 96 ? -17.814 -9.760 17.574 1.00 93.12 96 GLY A CA 1
ATOM 827 C C . GLY A 1 96 ? -18.089 -8.612 18.552 1.00 93.12 96 GLY A C 1
ATOM 828 O O . GLY A 1 96 ? -19.045 -7.848 18.390 1.00 93.12 96 GLY A O 1
ATOM 829 N N . GLU A 1 97 ? -17.253 -8.510 19.587 1.00 92.81 97 GLU A N 1
ATOM 830 C CA . GLU A 1 97 ? -17.423 -7.634 20.763 1.00 92.81 97 GLU A CA 1
ATOM 831 C C . GLU A 1 97 ? -17.042 -6.158 20.517 1.00 92.81 97 GLU A C 1
ATOM 833 O O . GLU A 1 97 ? -16.350 -5.525 21.313 1.00 92.81 97 GLU A O 1
ATOM 838 N N . LYS A 1 98 ? -17.497 -5.584 19.402 1.00 94.81 98 LYS A N 1
ATOM 839 C CA . LYS A 1 98 ? -17.158 -4.218 18.965 1.00 94.81 98 LYS A CA 1
ATOM 840 C C . LYS A 1 98 ? -17.465 -3.114 19.989 1.00 94.81 98 LYS A C 1
ATOM 842 O O . LYS A 1 98 ? -16.631 -2.237 20.180 1.00 94.81 98 LYS A O 1
ATOM 847 N N . GLU A 1 99 ? -18.596 -3.195 20.697 1.00 95.06 99 GLU A N 1
ATOM 848 C CA . GLU A 1 99 ? -18.981 -2.195 21.712 1.00 95.06 99 GLU A CA 1
ATOM 849 C C . GLU A 1 99 ? -18.061 -2.223 22.933 1.00 95.06 99 GLU A C 1
ATOM 851 O O . GLU A 1 99 ? -17.663 -1.179 23.444 1.00 95.06 99 GLU A O 1
ATOM 856 N N . ARG A 1 100 ? -17.657 -3.423 23.371 1.00 95.69 100 ARG A N 1
ATOM 857 C CA . ARG A 1 100 ? -16.698 -3.564 24.469 1.00 95.69 100 ARG A CA 1
ATOM 858 C C . ARG A 1 100 ? -15.356 -2.951 24.071 1.00 95.69 100 ARG A C 1
ATOM 860 O O . ARG A 1 100 ? -14.771 -2.210 24.849 1.00 95.69 100 ARG A O 1
ATOM 867 N N . ILE A 1 101 ? -14.888 -3.235 22.854 1.00 96.75 101 ILE A N 1
ATOM 868 C CA . ILE A 1 101 ? -13.598 -2.749 22.343 1.00 96.75 101 ILE A CA 1
ATOM 869 C C . ILE A 1 101 ? -13.610 -1.227 22.169 1.00 96.75 101 ILE A C 1
ATOM 871 O O . ILE A 1 101 ? -12.638 -0.582 22.554 1.00 96.75 101 ILE A O 1
ATOM 875 N N . LYS A 1 102 ? -14.710 -0.649 21.662 1.00 96.50 102 LYS A N 1
ATOM 876 C CA . LYS A 1 102 ? -14.916 0.805 21.535 1.00 96.50 102 LYS A CA 1
ATOM 877 C C . LYS A 1 102 ? -14.584 1.550 22.833 1.00 96.50 102 LYS A C 1
ATOM 879 O O . LYS A 1 102 ? -13.926 2.584 22.773 1.00 96.50 102 LYS A O 1
ATOM 884 N N . GLY A 1 103 ? -14.966 1.003 23.990 1.00 93.50 103 GLY A N 1
ATOM 885 C CA . GLY A 1 103 ? -14.702 1.609 25.301 1.00 93.50 103 GLY A CA 1
ATOM 886 C C . GLY A 1 103 ? -13.218 1.771 25.664 1.00 93.50 103 GLY A C 1
ATOM 887 O O . GLY A 1 103 ? -12.895 2.558 26.546 1.00 93.50 103 GLY A O 1
ATOM 888 N N . PHE A 1 104 ? -12.309 1.067 24.981 1.00 90.06 104 PHE A N 1
ATOM 889 C CA . PHE A 1 104 ? -10.861 1.150 25.215 1.00 90.06 104 PHE A CA 1
ATOM 890 C C . PHE A 1 104 ? -10.119 1.994 24.169 1.00 90.06 104 PHE A C 1
ATOM 892 O O . PHE A 1 104 ? -8.910 2.213 24.296 1.00 90.06 104 PHE A O 1
ATOM 899 N N . VAL A 1 105 ? -10.810 2.463 23.126 1.00 95.06 105 VAL A N 1
ATOM 900 C CA . VAL A 1 105 ? -10.178 3.203 22.031 1.00 95.06 105 VAL A CA 1
ATOM 901 C C . VAL A 1 105 ? -9.843 4.615 22.491 1.00 95.06 105 VAL A C 1
ATOM 903 O O . VAL A 1 105 ? -10.722 5.424 22.778 1.00 95.06 105 VAL A O 1
ATOM 906 N N . ARG A 1 106 ? -8.550 4.934 22.522 1.00 93.75 106 ARG A N 1
ATOM 907 C CA . ARG A 1 106 ? -8.054 6.278 22.845 1.00 93.75 106 ARG A CA 1
ATOM 908 C C . ARG A 1 106 ? -8.174 7.204 21.628 1.00 93.75 106 ARG A C 1
ATOM 910 O O . ARG A 1 106 ? -8.054 6.710 20.501 1.00 93.75 106 ARG A O 1
ATOM 917 N N . PRO A 1 107 ? -8.286 8.533 21.824 1.00 93.62 107 PRO A N 1
ATOM 918 C CA . PRO A 1 107 ? -8.354 9.493 20.720 1.00 93.62 107 PRO A CA 1
ATOM 919 C C . PRO A 1 107 ? -7.181 9.405 19.734 1.00 93.62 107 PRO A C 1
ATOM 921 O O . PRO A 1 107 ? -7.375 9.578 18.541 1.00 93.62 107 PRO A O 1
ATOM 924 N N . ASN A 1 108 ? -5.977 9.074 20.207 1.00 91.81 108 ASN A N 1
ATOM 925 C CA . ASN A 1 108 ? -4.757 8.958 19.399 1.00 91.81 108 ASN A CA 1
ATOM 926 C C . ASN A 1 108 ? -4.517 7.554 18.809 1.00 91.81 108 ASN A C 1
ATOM 928 O O . ASN A 1 108 ? -3.426 7.267 18.312 1.00 91.81 108 ASN A O 1
ATOM 932 N N . SER A 1 109 ? -5.499 6.651 18.894 1.00 95.06 109 SER A N 1
ATOM 933 C CA . SER A 1 109 ? -5.332 5.244 18.518 1.00 95.06 109 SER A CA 1
ATOM 934 C C . SER A 1 109 ? -6.441 4.735 17.615 1.00 95.06 109 SER A C 1
ATOM 936 O O . SER A 1 109 ? -7.583 5.162 17.756 1.00 95.06 109 SER A O 1
ATOM 938 N N . LEU A 1 110 ? -6.109 3.809 16.715 1.00 97.31 110 LEU A N 1
ATOM 939 C CA . LEU A 1 110 ? -7.029 3.219 15.744 1.00 97.31 110 LEU A CA 1
ATOM 940 C C . LEU A 1 110 ? -7.881 2.102 16.363 1.00 97.31 110 LEU A C 1
ATOM 942 O O . LEU A 1 110 ? -7.380 1.277 17.137 1.00 97.31 110 LEU A O 1
ATOM 946 N N . PHE A 1 111 ? -9.157 2.041 15.987 1.00 98.12 111 PHE A N 1
ATOM 947 C CA . PHE A 1 111 ? -10.075 0.972 16.371 1.00 98.12 111 PHE A CA 1
ATOM 948 C C . PHE A 1 111 ? -9.617 -0.379 15.822 1.00 98.12 111 PHE A C 1
ATOM 950 O O . PHE A 1 111 ? -9.629 -1.359 16.567 1.00 98.12 111 PHE A O 1
ATOM 957 N N . LEU A 1 112 ? -9.138 -0.437 14.571 1.00 98.06 112 LEU A N 1
ATOM 958 C CA . LEU A 1 112 ? -8.581 -1.660 13.978 1.00 98.06 112 LEU A CA 1
ATOM 959 C C . LEU A 1 112 ? -7.477 -2.269 14.859 1.00 98.06 112 LEU A C 1
ATOM 961 O O . LEU A 1 112 ? -7.455 -3.478 15.099 1.00 98.06 112 LEU A O 1
ATOM 965 N N . SER A 1 113 ? -6.586 -1.427 15.379 1.00 96.81 113 SER A N 1
ATOM 966 C CA . SER A 1 113 ? -5.469 -1.858 16.219 1.00 96.81 113 SER A CA 1
ATOM 967 C C . SER A 1 113 ? -5.946 -2.388 17.568 1.00 96.81 113 SER A C 1
ATOM 969 O O . SER A 1 113 ? -5.508 -3.455 17.991 1.00 96.81 113 SER A O 1
ATOM 971 N N . HIS A 1 114 ? -6.877 -1.694 18.233 1.00 97.12 114 HIS A N 1
ATOM 972 C CA . HIS A 1 114 ? -7.478 -2.176 19.486 1.00 97.12 114 HIS A CA 1
ATOM 973 C C . HIS A 1 114 ? -8.261 -3.472 19.296 1.00 97.12 114 HIS A C 1
ATOM 975 O O . HIS A 1 114 ? -8.202 -4.360 20.148 1.00 97.12 114 HIS A O 1
ATOM 981 N N . ALA A 1 115 ? -8.954 -3.611 18.167 1.00 97.31 115 ALA A N 1
ATOM 982 C CA . ALA A 1 115 ? -9.674 -4.826 17.833 1.00 97.31 115 ALA A CA 1
ATOM 983 C C . ALA A 1 115 ? -8.728 -6.024 17.687 1.00 97.31 115 ALA A C 1
ATOM 985 O O . ALA A 1 115 ? -9.017 -7.094 18.220 1.00 97.31 115 ALA A O 1
ATOM 986 N N . ALA A 1 116 ? -7.574 -5.841 17.043 1.00 95.62 116 ALA A N 1
ATOM 987 C CA . ALA A 1 116 ? -6.556 -6.882 16.945 1.00 95.62 116 ALA A CA 1
ATOM 988 C C . ALA A 1 116 ? -5.996 -7.291 18.317 1.00 95.62 116 ALA A C 1
ATOM 990 O O . ALA A 1 116 ? -5.926 -8.481 18.607 1.00 95.62 116 ALA A O 1
ATOM 991 N N . GLN A 1 117 ? -5.689 -6.325 19.195 1.00 94.31 117 GLN A N 1
ATOM 992 C CA . GLN A 1 117 ? -5.211 -6.608 20.561 1.00 94.31 117 GLN A CA 1
ATOM 993 C C . GLN A 1 117 ? -6.242 -7.341 21.426 1.00 94.31 117 GLN A C 1
ATOM 995 O O . GLN A 1 117 ? -5.890 -8.061 22.354 1.00 94.31 117 GLN A O 1
ATOM 1000 N N . ASN A 1 118 ? -7.525 -7.179 21.109 1.00 96.12 118 ASN A N 1
ATOM 1001 C CA . ASN A 1 118 ? -8.620 -7.887 21.762 1.00 96.12 118 ASN A CA 1
ATOM 1002 C C . ASN A 1 118 ? -9.021 -9.177 21.018 1.00 96.12 118 ASN A C 1
ATOM 1004 O O . ASN A 1 118 ? -10.126 -9.676 21.224 1.00 96.12 118 ASN A O 1
ATOM 1008 N N . ASN A 1 119 ? -8.150 -9.719 20.155 1.00 95.44 119 ASN A N 1
ATOM 1009 C CA . ASN A 1 119 ? -8.359 -10.954 19.388 1.00 95.44 119 ASN A CA 1
ATOM 1010 C C . ASN A 1 119 ? -9.641 -10.961 18.538 1.00 95.44 119 ASN A C 1
ATOM 1012 O O . ASN A 1 119 ? -10.285 -11.997 18.359 1.00 95.44 119 ASN A O 1
ATOM 1016 N N . HIS A 1 120 ? -10.044 -9.808 18.004 1.00 97.38 120 HIS A N 1
ATOM 1017 C CA . HIS A 1 120 ? -11.260 -9.719 17.206 1.00 97.38 120 HIS A CA 1
ATOM 1018 C C . HIS A 1 120 ? -11.138 -10.579 15.928 1.00 97.38 120 HIS A C 1
ATOM 1020 O O . HIS A 1 120 ? -10.251 -10.331 15.111 1.00 97.38 120 HIS A O 1
ATOM 1026 N N . PRO A 1 121 ? -12.060 -11.523 15.650 1.00 95.25 121 PRO A N 1
ATOM 1027 C CA . PRO A 1 121 ? -11.848 -12.560 14.632 1.00 95.25 121 PRO A CA 1
ATOM 1028 C C . PRO A 1 121 ? -11.800 -12.040 13.187 1.00 95.25 121 PRO A C 1
ATOM 1030 O O . PRO A 1 121 ? -11.068 -12.580 12.362 1.00 95.25 121 PRO A O 1
ATOM 1033 N N . GLN A 1 122 ? -12.582 -11.005 12.856 1.00 96.50 122 GLN A N 1
ATOM 1034 C CA . GLN A 1 122 ? -12.559 -10.392 11.517 1.00 96.50 122 GLN A CA 1
ATOM 1035 C C . GLN A 1 122 ? -11.447 -9.344 11.386 1.00 96.50 122 GLN A C 1
ATOM 1037 O O . GLN A 1 122 ? -10.583 -9.462 10.524 1.00 96.50 122 GLN A O 1
ATOM 1042 N N . LEU A 1 123 ? -11.445 -8.337 12.264 1.00 97.62 123 LEU A N 1
ATOM 1043 C CA . LEU A 1 123 ? -10.481 -7.232 12.237 1.00 97.62 123 LEU A CA 1
ATOM 1044 C C . LEU A 1 123 ? -9.037 -7.671 12.516 1.00 97.62 123 LEU A C 1
ATOM 1046 O O . LEU A 1 123 ? -8.114 -7.105 11.942 1.00 97.62 123 LEU A O 1
ATOM 1050 N N . GLY A 1 124 ? -8.830 -8.725 13.310 1.00 96.62 124 GLY A N 1
ATOM 1051 C CA . GLY A 1 124 ? -7.510 -9.310 13.535 1.00 96.62 124 GLY A CA 1
ATOM 1052 C C . GLY A 1 124 ? -6.859 -9.813 12.245 1.00 96.62 124 GLY A C 1
ATOM 1053 O O . GLY A 1 124 ? -5.672 -9.588 12.046 1.00 96.62 124 GLY A O 1
ATOM 1054 N N . LYS A 1 125 ? -7.627 -10.396 11.312 1.00 95.88 125 LYS A N 1
ATOM 1055 C CA . LYS A 1 125 ? -7.101 -10.811 9.997 1.00 95.88 125 LYS A CA 1
ATOM 1056 C C . LYS A 1 125 ? -6.623 -9.619 9.175 1.00 95.88 125 LYS A C 1
ATOM 1058 O O . LYS A 1 125 ? -5.553 -9.661 8.578 1.00 95.88 125 LYS A O 1
ATOM 1063 N N . ILE A 1 126 ? -7.397 -8.536 9.199 1.00 96.94 126 ILE A N 1
ATOM 1064 C CA . ILE A 1 126 ? -7.050 -7.289 8.513 1.00 96.94 126 ILE A CA 1
ATOM 1065 C C . ILE A 1 126 ? -5.782 -6.678 9.109 1.00 96.94 126 ILE A C 1
ATOM 1067 O O . ILE A 1 126 ? -4.881 -6.282 8.379 1.00 96.94 126 ILE A O 1
ATOM 1071 N N . PHE A 1 127 ? -5.667 -6.666 10.433 1.00 96.25 127 PHE A N 1
ATOM 1072 C CA . PHE A 1 127 ? -4.453 -6.229 11.111 1.00 96.25 127 PHE A CA 1
ATOM 1073 C C . PHE A 1 127 ? -3.238 -7.105 10.759 1.00 96.25 127 PHE A C 1
ATOM 1075 O O . PHE A 1 127 ? -2.167 -6.584 10.453 1.00 96.25 127 PHE A O 1
ATOM 1082 N N . ILE A 1 128 ? -3.399 -8.433 10.750 1.00 94.38 128 ILE A N 1
ATOM 1083 C CA . ILE A 1 128 ? -2.336 -9.376 10.372 1.00 94.38 128 ILE A CA 1
ATOM 1084 C C . ILE A 1 128 ? -1.888 -9.139 8.930 1.00 94.38 128 ILE A C 1
ATOM 1086 O O . ILE A 1 128 ? -0.692 -9.226 8.655 1.00 94.38 128 ILE A O 1
ATOM 1090 N N . TRP A 1 129 ? -2.800 -8.789 8.020 1.00 95.31 129 TRP A N 1
ATOM 1091 C CA . TRP A 1 129 ? -2.443 -8.426 6.649 1.00 95.31 129 TRP A CA 1
ATOM 1092 C C . TRP A 1 129 ? -1.443 -7.255 6.614 1.00 95.31 129 TRP A C 1
ATOM 1094 O O . TRP A 1 129 ? -0.415 -7.374 5.953 1.00 95.31 129 TRP A O 1
ATOM 1104 N N . PHE A 1 130 ? -1.642 -6.195 7.411 1.00 93.56 130 PHE A N 1
ATOM 1105 C CA . PHE A 1 130 ? -0.669 -5.091 7.512 1.00 93.56 130 PHE A CA 1
ATOM 1106 C C . PHE A 1 130 ? 0.704 -5.537 8.029 1.00 93.56 130 PHE A C 1
ATOM 1108 O O . PHE A 1 130 ? 1.716 -4.982 7.616 1.00 93.56 130 PHE A O 1
ATOM 1115 N N . SER A 1 131 ? 0.751 -6.519 8.932 1.00 87.81 131 SER A N 1
ATOM 1116 C CA . SER A 1 131 ? 2.008 -7.012 9.513 1.00 87.81 131 SER A CA 1
ATOM 1117 C C . SER A 1 131 ? 2.748 -8.003 8.613 1.00 87.81 131 SER A C 1
ATOM 1119 O O . SER A 1 131 ? 3.977 -8.079 8.647 1.00 87.81 131 SER A O 1
ATOM 1121 N N . SER A 1 132 ? 2.004 -8.828 7.880 1.00 87.56 132 SER A N 1
ATOM 1122 C CA . SER A 1 132 ? 2.548 -9.952 7.116 1.00 87.56 132 SER A CA 1
ATOM 1123 C C . SER A 1 132 ? 2.743 -9.603 5.649 1.00 87.56 132 SER A C 1
ATOM 1125 O O . SER A 1 132 ? 3.798 -9.892 5.112 1.00 87.56 132 SER A O 1
ATOM 1127 N N . LYS A 1 133 ? 1.779 -8.934 5.011 1.00 89.31 133 LYS A N 1
ATOM 1128 C CA . LYS A 1 133 ? 1.787 -8.718 3.562 1.00 89.31 133 LYS A CA 1
ATOM 1129 C C . LYS A 1 133 ? 2.447 -7.424 3.118 1.00 89.31 133 LYS A C 1
ATOM 1131 O O . LYS A 1 133 ? 2.835 -7.357 1.964 1.00 89.31 133 LYS A O 1
ATOM 1136 N N . LEU A 1 134 ? 2.584 -6.415 3.974 1.00 88.12 134 LEU A N 1
ATOM 1137 C CA . LEU A 1 134 ? 3.139 -5.117 3.582 1.00 88.12 134 LEU A CA 1
ATOM 1138 C C . LEU A 1 134 ? 4.589 -4.967 4.066 1.00 88.12 134 LEU A C 1
ATOM 1140 O O . LEU A 1 134 ? 4.822 -4.698 5.246 1.00 88.12 134 LEU A O 1
ATOM 1144 N N . LYS A 1 135 ? 5.565 -5.112 3.162 1.00 85.06 135 LYS A N 1
ATOM 1145 C CA . LYS A 1 135 ? 6.993 -4.886 3.441 1.00 85.06 135 LYS A CA 1
ATOM 1146 C C . LYS A 1 135 ? 7.453 -3.585 2.795 1.00 85.06 135 LYS A C 1
ATOM 1148 O O . LYS A 1 135 ? 7.273 -3.382 1.600 1.00 85.06 135 LYS A O 1
ATOM 1153 N N . LEU A 1 136 ? 8.065 -2.707 3.585 1.00 82.06 136 LEU A N 1
ATOM 1154 C CA . LEU A 1 136 ? 8.611 -1.436 3.115 1.00 82.06 136 LEU A CA 1
ATOM 1155 C C . LEU A 1 136 ? 10.125 -1.417 3.313 1.00 82.06 136 LEU A C 1
ATOM 1157 O O . LEU A 1 136 ? 10.595 -1.539 4.445 1.00 82.06 136 LEU A O 1
ATOM 1161 N N . ILE A 1 137 ? 10.859 -1.192 2.227 1.00 80.69 137 ILE A N 1
ATOM 1162 C CA . ILE A 1 137 ? 12.277 -0.843 2.240 1.00 80.69 137 ILE A CA 1
ATOM 1163 C C . ILE A 1 137 ? 12.390 0.635 1.851 1.00 80.69 137 ILE A C 1
ATOM 1165 O O . ILE A 1 137 ? 12.239 0.978 0.677 1.00 80.69 137 ILE A O 1
ATOM 1169 N N . PRO A 1 138 ? 12.632 1.543 2.805 1.00 71.12 138 PRO A N 1
ATOM 1170 C CA . PRO A 1 138 ? 12.833 2.947 2.472 1.00 71.12 138 PRO A CA 1
ATOM 1171 C C . PRO A 1 138 ? 14.209 3.159 1.825 1.00 71.12 138 PRO A C 1
ATOM 1173 O O . PRO A 1 138 ? 15.123 2.343 1.980 1.00 71.12 138 PRO A O 1
ATOM 1176 N N . ALA A 1 139 ? 14.385 4.301 1.157 1.00 63.59 139 ALA A N 1
ATOM 1177 C CA . ALA A 1 139 ? 15.610 4.616 0.429 1.00 63.59 139 ALA A CA 1
ATOM 1178 C C . ALA A 1 139 ? 16.854 4.550 1.330 1.00 63.59 139 ALA A C 1
ATOM 1180 O O . ALA A 1 139 ? 17.895 4.040 0.929 1.00 63.59 139 ALA A O 1
ATOM 1181 N N . ARG A 1 140 ? 16.777 5.008 2.585 1.00 60.69 140 ARG A N 1
ATOM 1182 C CA . ARG A 1 140 ? 17.881 4.919 3.556 1.00 60.69 140 ARG A CA 1
ATOM 1183 C C . ARG A 1 140 ? 17.520 3.946 4.669 1.00 60.69 140 ARG A C 1
ATOM 1185 O O . ARG A 1 140 ? 16.806 4.314 5.596 1.00 60.69 140 ARG A O 1
ATOM 1192 N N . PHE A 1 141 ? 18.043 2.728 4.595 1.00 60.91 141 PHE A N 1
ATOM 1193 C CA . PHE A 1 141 ? 17.920 1.750 5.670 1.00 60.91 141 PHE A CA 1
ATOM 1194 C C . PHE A 1 141 ? 19.279 1.134 5.981 1.00 60.91 141 PHE A C 1
ATOM 1196 O O . PHE A 1 141 ? 19.992 0.704 5.081 1.00 60.91 141 PHE A O 1
ATOM 1203 N N . GLN A 1 142 ? 19.651 1.134 7.259 1.00 54.72 142 GLN A N 1
ATOM 1204 C CA . GLN A 1 142 ? 20.880 0.509 7.743 1.00 54.72 142 GLN A CA 1
ATOM 1205 C C . GLN A 1 142 ? 20.547 -0.865 8.342 1.00 54.72 142 GLN A C 1
ATOM 1207 O O . GLN A 1 142 ? 19.482 -1.040 8.931 1.00 54.72 142 GLN A O 1
ATOM 1212 N N . ASN A 1 143 ? 21.484 -1.813 8.234 1.00 55.78 143 ASN A N 1
ATOM 1213 C CA . ASN A 1 143 ? 21.476 -3.129 8.896 1.00 55.78 143 ASN A CA 1
ATOM 1214 C C . ASN A 1 143 ? 20.480 -4.185 8.369 1.00 55.78 143 ASN A C 1
ATOM 1216 O O . ASN A 1 143 ? 19.799 -4.843 9.154 1.00 55.78 143 ASN A O 1
ATOM 1220 N N . LEU A 1 144 ? 20.450 -4.422 7.052 1.00 64.88 144 LEU A N 1
ATOM 1221 C CA . LEU A 1 144 ? 19.687 -5.530 6.442 1.00 64.88 144 LEU A CA 1
ATOM 1222 C C . LEU A 1 144 ? 20.535 -6.768 6.110 1.00 64.88 144 LEU A C 1
ATOM 1224 O O . LEU A 1 144 ? 19.991 -7.837 5.842 1.00 64.88 144 LEU A O 1
ATOM 1228 N N . SER A 1 145 ? 21.863 -6.654 6.184 1.00 64.50 145 SER A N 1
ATOM 1229 C CA . SER A 1 145 ? 22.799 -7.709 5.778 1.00 64.50 145 SER A CA 1
ATOM 1230 C C . SER A 1 145 ? 22.569 -9.037 6.505 1.00 64.50 145 SER A C 1
ATOM 1232 O O . SER A 1 145 ? 22.601 -10.083 5.866 1.00 64.50 145 SER A O 1
ATOM 1234 N N . ASN A 1 146 ? 22.258 -9.011 7.807 1.00 70.12 146 ASN A N 1
ATOM 1235 C CA . ASN A 1 146 ? 21.985 -10.229 8.580 1.00 70.12 146 ASN A CA 1
ATOM 1236 C C . ASN A 1 146 ? 20.686 -10.920 8.143 1.00 70.12 146 ASN A C 1
ATOM 1238 O O . ASN A 1 146 ? 20.659 -12.139 8.000 1.00 70.12 146 ASN A O 1
ATOM 1242 N N . PHE A 1 147 ? 19.612 -10.155 7.914 1.00 76.69 147 PHE A N 1
ATOM 1243 C CA . PHE A 1 147 ? 18.348 -10.715 7.429 1.00 76.69 147 PHE A CA 1
ATOM 1244 C C . PHE A 1 147 ? 18.531 -11.330 6.044 1.00 76.69 147 PHE A C 1
ATOM 1246 O O . PHE A 1 147 ? 18.111 -12.460 5.803 1.00 76.69 147 PHE A O 1
ATOM 1253 N N . THR A 1 148 ? 19.225 -10.614 5.162 1.00 78.50 148 THR A N 1
ATOM 1254 C CA . THR A 1 148 ? 19.534 -11.100 3.826 1.00 78.50 148 THR A CA 1
ATOM 1255 C C . THR A 1 148 ? 20.388 -12.367 3.863 1.00 78.50 148 THR A C 1
ATOM 1257 O O . THR A 1 148 ? 20.023 -13.352 3.228 1.00 78.50 148 THR A O 1
ATOM 1260 N N . ALA A 1 149 ? 21.460 -12.409 4.658 1.00 75.69 149 ALA A N 1
ATOM 1261 C CA . ALA A 1 149 ? 22.292 -13.604 4.804 1.00 75.69 149 ALA A CA 1
ATOM 1262 C C . ALA A 1 149 ? 21.479 -14.833 5.259 1.00 75.69 149 ALA A C 1
ATOM 1264 O O . ALA A 1 149 ? 21.609 -15.906 4.675 1.00 75.69 149 ALA A O 1
ATOM 1265 N N . LEU A 1 150 ? 20.565 -14.660 6.224 1.00 74.56 150 LEU A N 1
ATOM 1266 C CA . LEU A 1 150 ? 19.655 -15.720 6.689 1.00 74.56 150 LEU A CA 1
ATOM 1267 C C . LEU A 1 150 ? 18.667 -16.206 5.616 1.00 74.56 150 LEU A C 1
ATOM 1269 O O . LEU A 1 150 ? 18.124 -17.309 5.721 1.00 74.56 150 LEU A O 1
ATOM 1273 N N . LYS A 1 151 ? 18.359 -15.376 4.618 1.00 79.25 151 LYS A N 1
ATOM 1274 C CA . LYS A 1 151 ? 17.507 -15.760 3.485 1.00 79.25 151 LYS A CA 1
ATOM 1275 C C . LYS A 1 151 ? 18.298 -16.499 2.414 1.00 79.25 151 LYS A C 1
ATOM 1277 O O . LYS A 1 151 ? 17.812 -17.505 1.907 1.00 79.25 151 LYS A O 1
ATOM 1282 N N . PHE A 1 152 ? 19.531 -16.077 2.148 1.00 76.69 152 PHE A N 1
ATOM 1283 C CA . PHE A 1 152 ? 20.420 -16.779 1.222 1.00 76.69 152 PHE A CA 1
ATOM 1284 C C . PHE A 1 152 ? 20.785 -18.189 1.696 1.00 76.69 152 PHE A C 1
ATOM 1286 O O . PHE A 1 152 ? 20.810 -19.102 0.878 1.00 76.69 152 PHE A O 1
ATOM 1293 N N . ASP A 1 153 ? 20.972 -18.391 3.003 1.00 72.12 153 ASP A N 1
ATOM 1294 C CA . ASP A 1 153 ? 2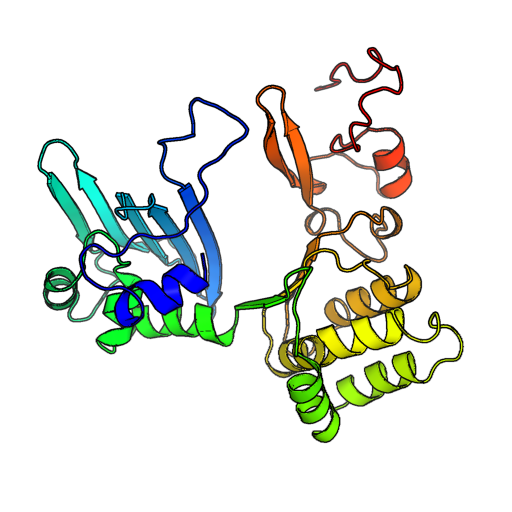1.286 -19.709 3.579 1.00 72.12 153 ASP A CA 1
ATOM 1295 C C . ASP A 1 153 ? 20.156 -20.741 3.403 1.00 72.12 153 ASP A C 1
ATOM 1297 O O . ASP A 1 153 ? 20.386 -21.947 3.400 1.00 72.12 153 ASP A O 1
ATOM 1301 N N . ARG A 1 154 ? 18.915 -20.285 3.186 1.00 66.75 154 ARG A N 1
ATOM 1302 C CA . ARG A 1 154 ? 17.767 -21.172 2.950 1.00 66.75 154 ARG A CA 1
ATOM 1303 C C . ARG A 1 154 ? 17.701 -21.777 1.539 1.00 66.75 154 ARG A C 1
ATOM 1305 O O . ARG A 1 154 ? 16.772 -22.541 1.305 1.00 66.75 154 ARG A O 1
ATOM 1312 N N . TYR A 1 155 ? 18.651 -21.464 0.645 1.00 63.28 155 TYR A N 1
ATOM 1313 C CA . TYR A 1 155 ? 18.772 -21.965 -0.739 1.00 63.28 155 TYR A CA 1
ATOM 1314 C C . TYR A 1 155 ? 17.422 -22.196 -1.443 1.00 63.28 155 TYR A C 1
ATOM 1316 O O . TYR A 1 155 ? 16.956 -23.325 -1.594 1.00 63.28 155 TYR A O 1
ATOM 1324 N N . THR A 1 156 ? 16.790 -21.108 -1.888 1.00 66.94 156 THR A N 1
ATOM 1325 C CA . THR A 1 156 ? 15.654 -21.160 -2.820 1.00 66.94 156 THR A CA 1
ATOM 1326 C C . THR A 1 156 ? 16.131 -20.884 -4.247 1.00 66.94 156 THR A C 1
ATOM 1328 O O . THR A 1 156 ? 17.200 -20.305 -4.451 1.00 66.94 156 THR A O 1
ATOM 1331 N N . ASN A 1 157 ? 15.322 -21.234 -5.254 1.00 68.19 157 ASN A N 1
ATOM 1332 C CA . ASN A 1 157 ? 15.623 -20.900 -6.655 1.00 68.19 157 ASN A CA 1
ATOM 1333 C C . ASN A 1 157 ? 15.835 -19.381 -6.854 1.00 68.19 157 ASN A C 1
ATOM 1335 O O . ASN A 1 157 ? 16.622 -18.966 -7.705 1.00 68.19 157 ASN A O 1
ATOM 1339 N N . TYR A 1 158 ? 15.176 -18.548 -6.039 1.00 71.88 158 TYR A N 1
ATOM 1340 C CA . TYR A 1 158 ? 15.352 -17.093 -6.040 1.00 71.88 158 TYR A CA 1
ATOM 1341 C C . TYR A 1 158 ? 16.721 -16.675 -5.507 1.00 71.88 158 TYR A C 1
ATOM 1343 O O . TYR A 1 158 ? 17.369 -15.805 -6.092 1.00 71.88 158 TYR A O 1
ATOM 1351 N N . SER A 1 159 ? 17.188 -17.321 -4.432 1.00 70.56 159 SER A N 1
ATOM 1352 C CA . SER A 1 159 ? 18.539 -17.117 -3.906 1.00 70.56 159 SER A CA 1
ATOM 1353 C C . SER A 1 159 ? 19.593 -17.408 -4.977 1.00 70.56 159 SER A C 1
ATOM 1355 O O . SER A 1 159 ? 20.538 -16.638 -5.117 1.00 70.56 159 SER A O 1
ATOM 1357 N N . ASP A 1 160 ? 19.412 -18.450 -5.793 1.00 74.88 160 ASP A N 1
ATOM 1358 C CA . ASP A 1 160 ? 20.358 -18.789 -6.864 1.00 74.88 160 ASP A CA 1
ATOM 1359 C C . ASP A 1 160 ? 20.412 -17.730 -7.971 1.00 74.88 160 ASP A C 1
ATOM 1361 O O . ASP A 1 160 ? 21.503 -17.329 -8.389 1.00 74.88 160 ASP A O 1
ATOM 1365 N N . ASN A 1 161 ? 19.258 -17.248 -8.441 1.00 74.62 161 ASN A N 1
ATOM 1366 C CA . ASN A 1 161 ? 19.196 -16.180 -9.444 1.00 74.62 161 ASN A CA 1
ATOM 1367 C C . ASN A 1 161 ? 19.849 -14.893 -8.929 1.00 74.62 161 ASN A C 1
ATOM 1369 O O . ASN A 1 161 ? 20.672 -14.287 -9.616 1.00 74.62 161 ASN A O 1
ATOM 1373 N N . PHE A 1 162 ? 19.566 -14.521 -7.683 1.00 75.81 162 PHE A N 1
ATOM 1374 C CA . PHE A 1 162 ? 20.127 -13.318 -7.082 1.00 75.81 162 PHE A CA 1
ATOM 1375 C C . PHE A 1 162 ? 21.641 -13.441 -6.822 1.00 75.81 162 PHE A C 1
ATOM 1377 O O . PHE A 1 162 ? 22.394 -12.491 -7.040 1.00 75.81 162 PHE A O 1
ATOM 1384 N N . LEU A 1 163 ? 22.128 -14.626 -6.433 1.00 75.56 163 LEU A N 1
ATOM 1385 C CA . LEU A 1 163 ? 23.564 -14.895 -6.296 1.00 75.56 163 LEU A CA 1
ATOM 1386 C C . LEU A 1 163 ? 24.300 -14.852 -7.639 1.00 75.56 163 LEU A C 1
ATOM 1388 O O . LEU A 1 163 ? 25.456 -14.432 -7.667 1.00 75.56 163 LEU A O 1
ATOM 1392 N N . LYS A 1 164 ? 23.666 -15.262 -8.747 1.00 78.50 164 LYS A N 1
ATOM 1393 C CA . LYS A 1 164 ? 24.250 -15.112 -10.093 1.00 78.50 164 LYS A CA 1
ATOM 1394 C C . LYS A 1 164 ? 24.448 -13.643 -10.453 1.00 78.50 164 LYS A C 1
ATOM 1396 O O . LYS A 1 164 ? 25.502 -13.316 -10.986 1.00 78.50 164 LYS A O 1
ATOM 1401 N N . LEU A 1 165 ? 23.490 -12.773 -10.118 1.00 76.19 165 LEU A N 1
ATOM 1402 C CA . LEU A 1 165 ? 23.637 -11.327 -10.319 1.00 76.19 165 LEU A CA 1
ATOM 1403 C C . LEU A 1 165 ? 24.834 -10.788 -9.533 1.00 76.19 165 LEU A C 1
ATOM 1405 O O . LEU A 1 165 ? 25.700 -10.145 -10.111 1.00 76.19 165 LEU A O 1
ATOM 1409 N N . ILE A 1 166 ? 24.927 -11.115 -8.239 1.00 74.19 166 ILE A N 1
ATOM 1410 C CA . ILE A 1 166 ? 26.026 -10.663 -7.366 1.00 74.19 166 ILE A CA 1
ATOM 1411 C C . ILE A 1 166 ? 27.398 -11.131 -7.875 1.00 74.19 166 ILE A C 1
ATOM 1413 O O . ILE A 1 166 ? 28.382 -10.409 -7.736 1.00 74.19 166 ILE A O 1
ATOM 1417 N N . LYS A 1 167 ? 27.476 -12.344 -8.432 1.00 71.88 167 LYS A N 1
ATOM 1418 C CA . LYS A 1 167 ? 28.723 -12.945 -8.930 1.00 71.88 167 LYS A CA 1
ATOM 1419 C C . LYS A 1 167 ? 29.093 -12.517 -10.357 1.00 71.88 167 LYS A C 1
ATOM 1421 O O . LYS A 1 167 ? 30.142 -12.937 -10.831 1.00 71.88 167 LYS A O 1
ATOM 1426 N N . GLY A 1 168 ? 28.247 -11.755 -11.053 1.00 67.38 168 GLY A N 1
ATOM 1427 C CA . GLY A 1 168 ? 28.514 -11.305 -12.419 1.00 67.38 168 GLY A CA 1
ATOM 1428 C C . GLY A 1 168 ? 29.522 -10.151 -12.474 1.00 67.38 168 GLY A C 1
ATOM 1429 O O . GLY A 1 168 ? 29.424 -9.203 -11.700 1.00 67.38 168 GLY A O 1
ATOM 1430 N N . ASP A 1 169 ? 30.441 -10.188 -13.442 1.00 55.53 169 ASP A N 1
ATOM 1431 C CA . ASP A 1 169 ? 31.565 -9.241 -13.610 1.00 55.53 169 ASP A CA 1
ATOM 1432 C C . ASP A 1 169 ? 31.165 -7.790 -13.992 1.00 55.53 169 ASP A C 1
ATOM 1434 O O . ASP A 1 169 ? 32.022 -6.966 -14.307 1.00 55.53 169 ASP A O 1
ATOM 1438 N N . HIS A 1 170 ? 29.870 -7.449 -13.992 1.00 55.81 170 HIS A N 1
ATOM 1439 C CA . HIS A 1 170 ? 29.336 -6.190 -14.540 1.00 55.81 170 HIS A CA 1
ATOM 1440 C C . HIS A 1 170 ? 28.724 -5.234 -13.505 1.00 55.81 170 HIS A C 1
ATOM 1442 O O . HIS A 1 170 ? 28.195 -4.188 -13.883 1.00 55.81 170 HIS A O 1
ATOM 1448 N N . ILE A 1 171 ? 28.777 -5.559 -12.210 1.00 59.84 171 ILE A N 1
ATOM 1449 C CA . ILE A 1 171 ? 28.275 -4.669 -11.155 1.00 59.84 171 ILE A CA 1
ATOM 1450 C C . ILE A 1 171 ? 29.412 -3.776 -10.674 1.00 59.84 171 ILE A C 1
ATOM 1452 O O . ILE A 1 171 ? 30.449 -4.283 -10.251 1.00 59.84 171 ILE A O 1
ATOM 1456 N N . ASP A 1 172 ? 29.204 -2.457 -10.696 1.00 55.50 172 ASP A N 1
ATOM 1457 C CA . ASP A 1 172 ? 30.142 -1.487 -10.128 1.00 55.50 172 ASP A CA 1
ATOM 1458 C C . ASP A 1 172 ? 30.516 -1.915 -8.696 1.00 55.50 172 ASP A C 1
ATOM 1460 O O . ASP A 1 172 ? 29.661 -2.063 -7.809 1.00 55.50 172 ASP A O 1
ATOM 1464 N N . ILE A 1 173 ? 31.801 -2.223 -8.518 1.00 61.78 173 ILE A N 1
ATOM 1465 C CA . ILE A 1 173 ? 32.321 -3.146 -7.505 1.00 61.78 173 ILE A CA 1
ATOM 1466 C C . ILE A 1 173 ? 32.330 -2.452 -6.133 1.00 61.78 173 ILE A C 1
ATOM 1468 O O . ILE A 1 173 ? 33.340 -1.907 -5.707 1.00 61.78 173 ILE A O 1
ATOM 1472 N N . SER A 1 174 ? 31.163 -2.390 -5.481 1.00 71.06 174 SER A N 1
ATOM 1473 C CA . SER A 1 174 ? 30.918 -2.360 -4.022 1.00 71.06 174 SER A CA 1
ATOM 1474 C C . SER A 1 174 ? 29.488 -1.872 -3.749 1.00 71.06 174 SER A C 1
ATOM 1476 O O . SER A 1 174 ? 28.707 -2.569 -3.107 1.00 71.06 174 SER A O 1
ATOM 1478 N N . ASN A 1 175 ? 29.099 -0.714 -4.300 1.00 76.62 175 ASN A N 1
ATOM 1479 C CA . ASN A 1 175 ? 27.826 -0.058 -3.963 1.00 76.62 175 ASN A CA 1
ATOM 1480 C C . ASN A 1 175 ? 26.599 -0.769 -4.552 1.00 76.62 175 ASN A C 1
ATOM 1482 O O . ASN A 1 175 ? 25.583 -0.890 -3.868 1.00 76.62 175 ASN A O 1
ATOM 1486 N N . GLY A 1 176 ? 26.685 -1.259 -5.795 1.00 78.31 176 GLY A N 1
ATOM 1487 C CA . GLY A 1 176 ? 25.585 -2.002 -6.419 1.00 78.31 176 GLY A CA 1
ATOM 1488 C C . GLY A 1 176 ? 25.369 -3.360 -5.760 1.00 78.31 176 GLY A C 1
ATOM 1489 O O . GLY A 1 176 ? 24.241 -3.721 -5.433 1.00 78.31 176 GLY A O 1
ATOM 1490 N N . ILE A 1 177 ? 26.460 -4.067 -5.451 1.00 79.31 177 ILE A N 1
ATOM 1491 C CA . ILE A 1 177 ? 26.414 -5.320 -4.686 1.00 79.31 177 ILE A CA 1
ATOM 1492 C C . ILE A 1 177 ? 25.846 -5.069 -3.286 1.00 79.31 177 ILE A C 1
ATOM 1494 O O . ILE A 1 177 ? 24.962 -5.801 -2.851 1.00 79.31 177 ILE A O 1
ATOM 1498 N N . GLN A 1 178 ? 26.293 -4.019 -2.592 1.00 80.25 178 GLN A N 1
ATOM 1499 C CA . GLN A 1 178 ? 25.757 -3.654 -1.284 1.00 80.25 178 GLN A CA 1
ATOM 1500 C C . GLN A 1 178 ? 24.252 -3.378 -1.357 1.00 80.25 178 GLN A C 1
ATOM 1502 O O . GLN A 1 178 ? 23.504 -3.913 -0.542 1.00 80.25 178 GLN A O 1
ATOM 1507 N N . ARG A 1 179 ? 23.789 -2.610 -2.351 1.00 82.81 179 ARG A N 1
ATOM 1508 C CA . ARG A 1 179 ? 22.358 -2.348 -2.548 1.00 82.81 179 ARG A CA 1
ATOM 1509 C C . ARG A 1 179 ? 21.576 -3.631 -2.819 1.00 82.81 179 ARG A C 1
ATOM 1511 O O . ARG A 1 179 ? 20.514 -3.819 -2.231 1.00 82.81 179 ARG A O 1
ATOM 1518 N N . LEU A 1 180 ? 22.101 -4.525 -3.656 1.00 83.50 180 LEU A N 1
ATOM 1519 C CA . LEU A 1 180 ? 21.504 -5.838 -3.894 1.00 83.50 180 LEU A CA 1
ATOM 1520 C C . LEU A 1 180 ? 21.414 -6.647 -2.595 1.00 83.50 180 LEU A C 1
ATOM 1522 O O . LEU A 1 180 ? 20.355 -7.178 -2.280 1.00 83.50 180 LEU A O 1
ATOM 1526 N N . PHE A 1 181 ? 22.466 -6.692 -1.780 1.00 81.12 181 PHE A N 1
ATOM 1527 C CA . PHE A 1 181 ? 22.407 -7.343 -0.468 1.00 81.12 181 PHE A CA 1
ATOM 1528 C C . PHE A 1 181 ? 21.438 -6.656 0.506 1.00 81.12 181 PHE A C 1
ATOM 1530 O O . PHE A 1 181 ? 20.823 -7.329 1.330 1.00 81.12 181 PHE A O 1
ATOM 1537 N N . GLU A 1 182 ? 21.264 -5.337 0.438 1.00 81.12 182 GLU A N 1
ATOM 1538 C CA . GLU A 1 182 ? 20.280 -4.624 1.259 1.00 81.12 182 GLU A CA 1
ATOM 1539 C C . GLU A 1 182 ? 18.848 -5.055 0.914 1.00 81.12 182 GLU A C 1
ATOM 1541 O O . GLU A 1 182 ? 18.055 -5.311 1.819 1.00 81.12 182 GLU A O 1
ATOM 1546 N N . ILE A 1 183 ? 18.518 -5.178 -0.376 1.00 86.25 183 ILE A N 1
ATOM 1547 C CA . ILE A 1 183 ? 17.147 -5.486 -0.817 1.00 86.25 183 ILE A CA 1
ATOM 1548 C C . ILE A 1 183 ? 16.869 -6.988 -0.970 1.00 86.25 183 ILE A C 1
ATOM 1550 O O . ILE A 1 183 ? 15.722 -7.408 -0.847 1.00 86.25 183 ILE A O 1
ATOM 1554 N N . GLY A 1 184 ? 17.895 -7.808 -1.207 1.00 86.44 184 GLY A N 1
ATOM 1555 C CA . GLY A 1 184 ? 17.761 -9.196 -1.662 1.00 86.44 184 GLY A CA 1
ATOM 1556 C C . GLY A 1 184 ? 17.001 -10.104 -0.700 1.00 86.44 184 GLY A C 1
ATOM 1557 O O . GLY A 1 184 ? 16.158 -10.882 -1.135 1.00 86.44 184 GLY A O 1
ATOM 1558 N N . GLY A 1 185 ? 17.214 -9.967 0.613 1.00 85.56 185 GLY A N 1
ATOM 1559 C CA . GLY A 1 185 ? 16.488 -10.763 1.605 1.00 85.56 185 GLY A CA 1
ATOM 1560 C C . GLY A 1 185 ? 14.979 -10.530 1.563 1.00 85.56 185 GLY A C 1
ATOM 1561 O O . GLY A 1 185 ? 14.205 -11.480 1.621 1.00 85.56 185 GLY A O 1
ATOM 1562 N N . TYR A 1 186 ? 14.564 -9.271 1.428 1.00 88.56 186 TYR A N 1
ATOM 1563 C CA . TYR A 1 186 ? 13.155 -8.889 1.300 1.00 88.56 186 TYR A CA 1
ATOM 1564 C C . TYR A 1 186 ? 12.588 -9.235 -0.071 1.00 88.56 186 TYR A C 1
ATOM 1566 O O . TYR A 1 186 ? 11.417 -9.578 -0.171 1.00 88.56 186 TYR A O 1
ATOM 1574 N N . TRP A 1 187 ? 13.420 -9.161 -1.111 1.00 90.00 187 TRP A N 1
ATOM 1575 C CA . TRP A 1 187 ? 13.069 -9.584 -2.461 1.00 90.00 187 TRP A CA 1
ATOM 1576 C C . TRP A 1 187 ? 12.669 -11.059 -2.483 1.00 90.00 187 TRP A C 1
ATOM 1578 O O . TRP A 1 187 ? 11.576 -11.406 -2.925 1.00 90.00 187 TRP A O 1
ATOM 1588 N N . ILE A 1 188 ? 13.532 -11.909 -1.920 1.00 87.56 188 ILE A N 1
ATOM 1589 C CA . ILE A 1 188 ? 13.302 -13.349 -1.791 1.00 87.56 188 ILE A CA 1
ATOM 1590 C C . ILE A 1 188 ? 12.089 -13.613 -0.893 1.00 87.56 188 ILE A C 1
ATOM 1592 O O . ILE A 1 188 ? 11.204 -14.367 -1.279 1.00 87.56 188 ILE A O 1
ATOM 1596 N N . ASP A 1 189 ? 12.001 -12.959 0.271 1.00 87.31 189 ASP A N 1
ATOM 1597 C CA . ASP A 1 189 ? 10.880 -13.151 1.204 1.00 87.31 189 ASP A CA 1
ATOM 1598 C C . ASP A 1 189 ? 9.526 -12.796 0.577 1.00 87.31 189 ASP A C 1
ATOM 1600 O O . ASP A 1 189 ? 8.545 -13.515 0.778 1.00 87.31 189 ASP A O 1
ATOM 1604 N N . ALA A 1 190 ? 9.483 -11.728 -0.225 1.00 91.88 190 ALA A N 1
ATOM 1605 C CA . ALA A 1 190 ? 8.269 -11.311 -0.901 1.00 91.88 190 ALA A CA 1
ATOM 1606 C C . ALA A 1 190 ? 7.823 -12.328 -1.954 1.00 91.88 190 ALA A C 1
ATOM 1608 O O . ALA A 1 190 ? 6.646 -12.696 -1.968 1.00 91.88 190 ALA A O 1
ATOM 1609 N N . LEU A 1 191 ? 8.749 -12.814 -2.788 1.00 90.75 191 LEU A N 1
ATOM 1610 C CA . LEU A 1 191 ? 8.471 -13.838 -3.801 1.00 90.75 191 LEU A CA 1
ATOM 1611 C C . LEU A 1 191 ? 8.081 -15.185 -3.167 1.00 90.75 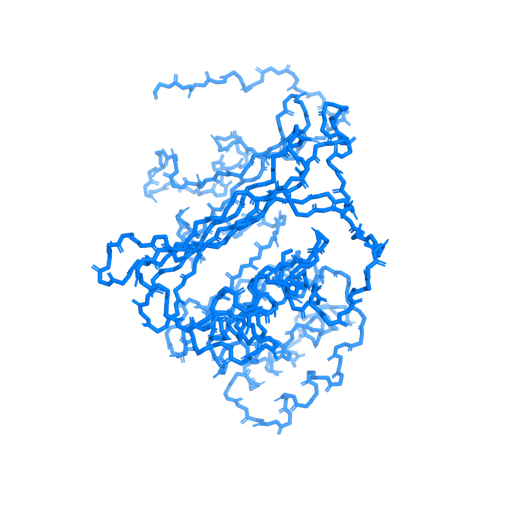191 LEU A C 1
ATOM 1613 O O . LEU A 1 191 ? 7.130 -15.825 -3.618 1.00 90.75 191 LEU A O 1
ATOM 1617 N N . ASP A 1 192 ? 8.743 -15.590 -2.081 1.00 88.69 192 ASP A N 1
ATOM 1618 C CA . ASP A 1 192 ? 8.459 -16.842 -1.367 1.00 88.69 192 ASP A CA 1
ATOM 1619 C C . ASP A 1 192 ? 7.079 -16.841 -0.692 1.00 88.69 192 ASP A C 1
ATOM 1621 O O . ASP A 1 192 ? 6.413 -17.874 -0.641 1.00 88.69 192 ASP A O 1
ATOM 1625 N N . ASN A 1 193 ? 6.628 -15.694 -0.173 1.00 88.75 193 ASN A N 1
ATOM 1626 C CA . ASN A 1 193 ? 5.409 -15.615 0.642 1.00 88.75 193 ASN A CA 1
ATOM 1627 C C . ASN A 1 193 ? 4.245 -14.870 -0.032 1.00 88.75 193 ASN A C 1
ATOM 1629 O O . ASN A 1 193 ? 3.180 -14.702 0.583 1.00 88.75 193 ASN A O 1
ATOM 1633 N N . GLY A 1 194 ? 4.420 -14.407 -1.274 1.00 91.62 194 GLY A N 1
ATOM 1634 C CA . GLY A 1 194 ? 3.419 -13.616 -1.992 1.00 91.62 194 GLY A CA 1
ATOM 1635 C C . GLY A 1 194 ? 3.082 -12.328 -1.241 1.00 91.62 194 GLY A C 1
ATOM 1636 O O . GLY A 1 194 ? 1.921 -12.094 -0.884 1.00 91.62 194 GLY A O 1
ATOM 1637 N N . GLU A 1 195 ? 4.108 -11.561 -0.874 1.00 92.88 195 GLU A N 1
ATOM 1638 C CA . GLU A 1 195 ? 3.976 -10.292 -0.149 1.00 92.88 195 GLU A CA 1
ATOM 1639 C C . GLU A 1 195 ? 4.066 -9.093 -1.101 1.00 92.88 195 GLU A C 1
ATOM 1641 O O . GLU A 1 195 ? 4.423 -9.211 -2.273 1.00 92.88 195 GLU A O 1
ATOM 1646 N N . ILE A 1 196 ? 3.714 -7.922 -0.582 1.00 94.56 196 ILE A N 1
ATOM 1647 C CA . ILE A 1 196 ? 3.847 -6.635 -1.252 1.00 94.56 196 ILE A CA 1
ATOM 1648 C C . ILE A 1 196 ? 5.166 -6.023 -0.800 1.00 94.56 196 ILE A C 1
ATOM 1650 O O . ILE A 1 196 ? 5.322 -5.655 0.368 1.00 94.56 196 ILE A O 1
ATOM 1654 N N . LEU A 1 197 ? 6.094 -5.900 -1.738 1.00 93.94 197 LEU A N 1
ATOM 1655 C CA . LEU A 1 197 ? 7.380 -5.263 -1.554 1.00 93.94 197 LEU A CA 1
ATOM 1656 C C . LEU A 1 197 ? 7.324 -3.830 -2.080 1.00 93.94 197 LEU A C 1
ATOM 1658 O O . LEU A 1 197 ? 7.141 -3.599 -3.273 1.00 93.94 197 LEU A O 1
ATOM 1662 N N . ILE A 1 198 ? 7.485 -2.868 -1.176 1.00 92.94 198 ILE A N 1
ATOM 1663 C CA . ILE A 1 198 ? 7.567 -1.448 -1.505 1.00 92.94 198 ILE A CA 1
ATOM 1664 C C . ILE A 1 198 ? 9.016 -0.998 -1.376 1.00 92.94 198 ILE A C 1
ATOM 1666 O O . ILE A 1 198 ? 9.593 -1.119 -0.294 1.00 92.94 198 ILE A O 1
ATOM 1670 N N . ILE A 1 199 ? 9.592 -0.465 -2.453 1.00 91.31 199 ILE A N 1
ATOM 1671 C CA . ILE A 1 199 ? 10.971 0.035 -2.468 1.00 91.31 199 ILE A CA 1
ATOM 1672 C C . ILE A 1 199 ? 10.981 1.474 -2.954 1.00 91.31 199 ILE A C 1
ATOM 1674 O O . ILE A 1 199 ? 10.533 1.780 -4.055 1.00 91.31 199 ILE A O 1
ATOM 1678 N N . ASP A 1 200 ? 11.529 2.351 -2.127 1.00 89.88 200 ASP A N 1
ATOM 1679 C CA . ASP A 1 200 ? 11.785 3.728 -2.526 1.00 89.88 200 ASP A CA 1
ATOM 1680 C C . ASP A 1 200 ? 13.150 3.827 -3.231 1.00 89.88 200 ASP A C 1
ATOM 1682 O O . ASP A 1 200 ? 14.139 3.254 -2.752 1.00 89.88 200 ASP A O 1
ATOM 1686 N N . GLU A 1 201 ? 13.182 4.528 -4.366 1.00 88.75 201 GLU A N 1
ATOM 1687 C CA . GLU A 1 201 ? 14.330 4.710 -5.262 1.00 88.75 201 GLU A CA 1
ATOM 1688 C C . GLU A 1 201 ? 14.997 3.370 -5.625 1.00 88.75 201 GLU A C 1
ATOM 1690 O O . GLU A 1 201 ? 16.096 3.035 -5.158 1.00 88.75 201 GLU A O 1
ATOM 1695 N N . LEU A 1 202 ? 14.313 2.556 -6.439 1.00 89.12 202 LEU A N 1
ATOM 1696 C CA . LEU A 1 202 ? 14.837 1.245 -6.850 1.00 89.12 202 LEU A CA 1
ATOM 1697 C C . LEU A 1 202 ? 16.182 1.374 -7.581 1.00 89.12 202 LEU A C 1
ATOM 1699 O O . LEU A 1 202 ? 17.116 0.638 -7.273 1.00 89.12 202 LEU A O 1
ATOM 1703 N N . ASP A 1 203 ? 16.287 2.339 -8.494 1.00 83.50 203 ASP A N 1
ATOM 1704 C CA . ASP A 1 203 ? 17.451 2.619 -9.344 1.00 83.50 203 ASP A CA 1
ATOM 1705 C C . ASP A 1 203 ? 18.663 3.170 -8.575 1.00 83.50 203 ASP A C 1
ATOM 1707 O O . ASP A 1 203 ? 19.751 3.335 -9.128 1.00 83.50 203 ASP A O 1
ATOM 1711 N N . ARG A 1 204 ? 18.531 3.422 -7.268 1.00 84.00 204 ARG A N 1
ATOM 1712 C CA . ARG A 1 204 ? 19.634 3.943 -6.464 1.00 84.00 204 ARG A CA 1
ATOM 1713 C C . ARG A 1 204 ? 20.790 2.947 -6.393 1.00 84.00 204 ARG A C 1
ATOM 1715 O O . ARG A 1 204 ? 20.680 1.912 -5.738 1.00 84.00 204 ARG A O 1
ATOM 1722 N N . SER A 1 205 ? 21.933 3.327 -6.962 1.00 78.38 205 SER A N 1
ATOM 1723 C CA . SER A 1 205 ? 23.178 2.540 -6.980 1.00 78.38 205 SER A CA 1
ATOM 1724 C C . SER A 1 205 ? 23.093 1.215 -7.751 1.00 78.38 205 SER A C 1
ATOM 1726 O O . SER A 1 205 ? 24.036 0.429 -7.683 1.00 78.38 205 SER A O 1
ATOM 1728 N N . LEU A 1 206 ? 22.003 0.963 -8.482 1.00 80.75 206 LEU A N 1
ATOM 1729 C CA . LEU A 1 206 ? 21.875 -0.155 -9.416 1.00 80.75 206 LEU A CA 1
ATOM 1730 C C . LEU A 1 206 ? 21.957 0.389 -10.842 1.00 80.75 206 LEU A C 1
ATOM 1732 O O . LEU A 1 206 ? 21.495 1.493 -11.114 1.00 80.75 206 LEU A O 1
ATOM 1736 N N . ASN A 1 207 ? 22.528 -0.380 -11.768 1.00 81.81 207 ASN A N 1
ATOM 1737 C CA . ASN A 1 207 ? 22.383 -0.039 -13.179 1.00 81.81 207 ASN A CA 1
ATOM 1738 C C . ASN A 1 207 ? 20.947 -0.360 -13.658 1.00 81.81 207 ASN A C 1
ATOM 1740 O O . ASN A 1 207 ? 20.205 -1.132 -13.031 1.00 81.81 207 ASN A O 1
ATOM 1744 N N . SER A 1 208 ? 20.560 0.241 -14.784 1.00 83.88 208 SER A N 1
ATOM 1745 C CA . SER A 1 208 ? 19.223 0.066 -15.369 1.00 83.88 208 SER A CA 1
ATOM 1746 C C . SER A 1 208 ? 18.946 -1.397 -15.754 1.00 83.88 208 SER A C 1
ATOM 1748 O O . SER A 1 208 ? 17.845 -1.898 -15.519 1.00 83.88 208 SER A O 1
ATOM 1750 N N . ASP A 1 209 ? 19.958 -2.130 -16.235 1.00 83.62 209 ASP A N 1
ATOM 1751 C CA . ASP A 1 209 ? 19.811 -3.534 -16.645 1.00 83.62 209 ASP A CA 1
ATOM 1752 C C . ASP A 1 209 ? 19.447 -4.460 -15.475 1.00 83.62 209 ASP A C 1
ATOM 1754 O O . ASP A 1 209 ? 18.526 -5.271 -15.587 1.00 83.62 209 ASP A O 1
ATOM 1758 N N . ILE A 1 210 ? 20.123 -4.324 -14.328 1.00 85.00 210 ILE A N 1
ATOM 1759 C CA . ILE A 1 210 ? 19.824 -5.116 -13.125 1.00 85.00 210 ILE A CA 1
ATOM 1760 C C . ILE A 1 210 ? 18.437 -4.763 -12.608 1.00 85.00 210 ILE A C 1
ATOM 1762 O O . ILE A 1 210 ? 17.657 -5.653 -12.280 1.00 85.00 210 ILE A O 1
ATOM 1766 N N . SER A 1 211 ? 18.103 -3.476 -12.564 1.00 88.81 211 SER A N 1
ATOM 1767 C CA . SER A 1 211 ? 16.787 -3.030 -12.105 1.00 88.81 211 SER A CA 1
ATOM 1768 C C . SER A 1 211 ? 15.670 -3.568 -13.006 1.00 88.81 211 SER A C 1
ATOM 1770 O O . SER A 1 211 ? 14.658 -4.060 -12.512 1.00 88.81 211 SER A O 1
ATOM 1772 N N . THR A 1 212 ? 15.894 -3.573 -14.322 1.00 89.50 212 THR A N 1
ATOM 1773 C CA . THR A 1 212 ? 14.983 -4.154 -15.314 1.00 89.50 212 THR A CA 1
ATOM 1774 C C . THR A 1 212 ? 14.823 -5.660 -15.121 1.00 89.50 212 THR A C 1
ATOM 1776 O O . THR A 1 212 ? 13.696 -6.154 -15.117 1.00 89.50 212 THR A O 1
ATOM 1779 N N . TYR A 1 213 ? 15.925 -6.395 -14.929 1.00 88.38 213 TYR A N 1
ATOM 1780 C CA . TYR A 1 213 ? 15.882 -7.827 -14.622 1.00 88.38 213 TYR A CA 1
ATOM 1781 C C . TYR A 1 213 ? 15.040 -8.095 -13.368 1.00 88.38 213 TYR A C 1
ATOM 1783 O O . TYR A 1 213 ? 14.119 -8.908 -13.397 1.00 88.38 213 TYR A O 1
ATOM 1791 N N . LEU A 1 214 ? 15.317 -7.360 -12.289 1.00 89.12 214 LEU A N 1
ATOM 1792 C CA . LEU A 1 214 ? 14.621 -7.494 -11.015 1.00 89.12 214 LEU A CA 1
ATOM 1793 C C . LEU A 1 214 ? 13.113 -7.243 -11.169 1.00 89.12 214 LEU A C 1
ATOM 1795 O O . LEU A 1 214 ? 12.307 -8.054 -10.720 1.00 89.12 214 LEU A O 1
ATOM 1799 N N . ILE A 1 215 ? 12.713 -6.168 -11.854 1.00 92.69 215 ILE A N 1
ATOM 1800 C CA . ILE A 1 215 ? 11.297 -5.884 -12.136 1.00 92.69 215 ILE A CA 1
ATOM 1801 C C . ILE A 1 215 ? 10.654 -7.028 -12.932 1.00 92.69 215 ILE A C 1
ATOM 1803 O O . ILE A 1 215 ? 9.549 -7.464 -12.600 1.00 92.69 215 ILE A O 1
ATOM 1807 N N . LYS A 1 216 ? 11.338 -7.542 -13.964 1.00 90.81 216 LYS A N 1
ATOM 1808 C CA . LYS A 1 216 ? 10.818 -8.623 -14.813 1.00 90.81 216 LYS A CA 1
ATOM 1809 C C . LYS A 1 216 ? 10.568 -9.919 -14.03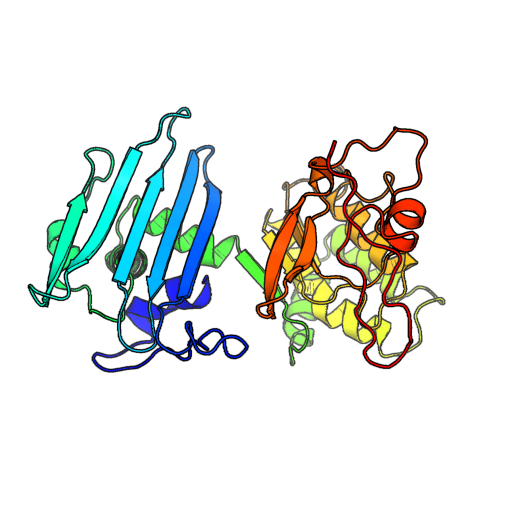4 1.00 90.81 216 LYS A C 1
ATOM 1811 O O . LYS A 1 216 ? 9.592 -10.594 -14.346 1.00 90.81 216 LYS A O 1
ATOM 1816 N N . GLU A 1 217 ? 11.336 -10.221 -12.985 1.00 90.44 217 GLU A N 1
ATOM 1817 C CA . GLU A 1 217 ? 11.069 -11.377 -12.106 1.00 90.44 217 GLU A CA 1
ATOM 1818 C C . GLU A 1 217 ? 9.675 -11.308 -11.457 1.00 90.44 217 GLU A C 1
ATOM 1820 O O . GLU A 1 217 ? 9.002 -12.327 -11.337 1.00 90.44 217 GLU A O 1
ATOM 1825 N N . PHE A 1 218 ? 9.191 -10.118 -11.081 1.00 92.94 218 PHE A N 1
ATOM 1826 C CA . PHE A 1 218 ? 7.843 -9.969 -10.514 1.00 92.94 218 PHE A CA 1
ATOM 1827 C C . PHE A 1 218 ? 6.726 -10.145 -11.553 1.00 92.94 218 PHE A C 1
ATOM 1829 O O . PHE A 1 218 ? 5.604 -10.503 -11.184 1.00 92.94 218 PHE A O 1
ATOM 1836 N N . ASN A 1 219 ? 7.022 -9.911 -12.833 1.00 91.12 219 ASN A N 1
ATOM 1837 C CA . ASN A 1 219 ? 6.077 -10.070 -13.941 1.00 91.12 219 ASN A CA 1
ATOM 1838 C C . ASN A 1 219 ? 6.100 -11.486 -14.552 1.00 91.12 219 ASN A C 1
ATOM 1840 O O . ASN A 1 219 ? 5.148 -11.876 -15.232 1.00 91.12 219 ASN A O 1
ATOM 1844 N N . ASP A 1 220 ? 7.160 -12.263 -14.323 1.00 90.94 220 ASP A N 1
ATOM 1845 C CA . ASP A 1 220 ? 7.272 -13.642 -14.790 1.00 90.94 220 ASP A CA 1
ATOM 1846 C C . ASP A 1 220 ? 6.523 -14.598 -13.850 1.00 90.94 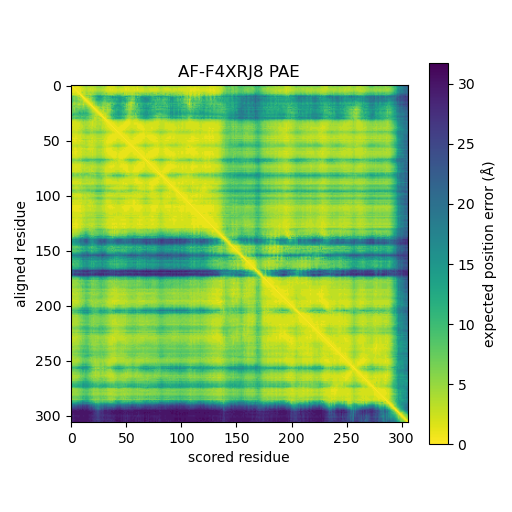220 ASP A C 1
ATOM 1848 O O . ASP A 1 220 ? 6.770 -14.636 -12.652 1.00 90.94 220 ASP A O 1
ATOM 1852 N N . LYS A 1 221 ? 5.621 -15.423 -14.392 1.00 90.19 221 LYS A N 1
ATOM 1853 C CA . LYS A 1 221 ? 4.868 -16.427 -13.622 1.00 90.19 221 LYS A CA 1
ATOM 1854 C C . LYS A 1 221 ? 5.730 -17.590 -13.138 1.00 90.19 221 LYS A C 1
ATOM 1856 O O . LYS A 1 221 ? 5.363 -18.242 -12.163 1.00 90.19 221 LYS A O 1
ATOM 1861 N N . ALA A 1 222 ? 6.814 -17.903 -13.847 1.00 88.25 222 ALA A N 1
ATOM 1862 C CA . ALA A 1 222 ? 7.728 -18.967 -13.453 1.00 88.25 222 ALA A CA 1
ATOM 1863 C C . ALA A 1 222 ? 8.559 -18.545 -12.237 1.00 88.25 222 ALA A C 1
ATOM 1865 O O . ALA A 1 222 ? 8.745 -19.357 -11.326 1.00 88.25 222 ALA A O 1
ATOM 1866 N N . ALA A 1 223 ? 8.994 -17.280 -12.223 1.00 86.12 223 ALA A N 1
ATOM 1867 C CA . ALA A 1 223 ? 9.621 -16.652 -11.073 1.00 86.12 223 ALA A CA 1
ATOM 1868 C C . ALA A 1 223 ? 8.571 -16.352 -9.990 1.00 86.12 223 ALA A C 1
ATOM 1870 O O . ALA A 1 223 ? 8.573 -16.995 -8.960 1.00 86.12 223 ALA A O 1
ATOM 1871 N N . ASN A 1 224 ? 7.597 -15.475 -10.198 1.00 92.25 224 ASN A N 1
ATOM 1872 C CA . ASN A 1 224 ? 6.639 -15.046 -9.177 1.00 92.25 224 ASN A CA 1
ATOM 1873 C C . ASN A 1 224 ? 5.432 -15.996 -8.986 1.00 92.25 224 ASN A C 1
ATOM 1875 O O . ASN A 1 224 ? 4.279 -15.650 -9.259 1.00 92.25 224 ASN A O 1
ATOM 1879 N N . GLN A 1 225 ? 5.679 -17.204 -8.473 1.00 91.12 225 GLN A N 1
ATOM 1880 C CA . GLN A 1 225 ? 4.647 -18.248 -8.316 1.00 91.12 225 GLN A CA 1
ATOM 1881 C C . GLN A 1 225 ? 3.581 -17.916 -7.261 1.00 91.12 225 GLN A C 1
ATOM 1883 O O . GLN A 1 225 ? 2.441 -18.376 -7.353 1.00 91.12 225 GLN A O 1
ATOM 1888 N N . ASN A 1 226 ? 3.934 -17.100 -6.265 1.00 92.31 226 ASN A N 1
ATOM 1889 C CA . ASN A 1 226 ? 3.049 -16.751 -5.153 1.00 92.31 226 ASN A CA 1
ATOM 1890 C C . ASN A 1 226 ? 2.306 -15.421 -5.353 1.00 92.31 226 ASN A C 1
ATOM 1892 O O . ASN A 1 226 ? 1.617 -14.971 -4.438 1.00 92.31 226 ASN A O 1
ATOM 1896 N N . ASN A 1 227 ? 2.398 -14.813 -6.542 1.00 92.81 227 ASN A N 1
ATOM 1897 C CA . ASN A 1 227 ? 1.759 -13.536 -6.880 1.00 92.81 227 ASN A CA 1
ATOM 1898 C C . ASN A 1 227 ? 2.147 -12.400 -5.915 1.00 92.81 227 ASN A C 1
ATOM 1900 O O . ASN A 1 227 ? 1.299 -11.633 -5.456 1.00 92.81 227 ASN A O 1
ATOM 1904 N N . ALA A 1 228 ? 3.435 -12.310 -5.591 1.00 94.94 228 ALA A N 1
ATOM 1905 C CA . ALA A 1 228 ? 4.006 -11.163 -4.906 1.00 94.94 228 ALA A CA 1
ATOM 1906 C C . ALA A 1 228 ? 3.804 -9.887 -5.735 1.00 94.94 228 ALA A C 1
ATOM 1908 O O . ALA A 1 228 ? 3.719 -9.936 -6.964 1.00 94.94 228 ALA A O 1
ATOM 1909 N N . GLN A 1 229 ? 3.749 -8.738 -5.071 1.00 95.06 229 GLN A N 1
ATOM 1910 C CA . GLN A 1 229 ? 3.568 -7.449 -5.730 1.00 95.06 229 GLN A CA 1
ATOM 1911 C C . GLN A 1 229 ? 4.764 -6.550 -5.454 1.00 95.06 229 GLN A C 1
ATOM 1913 O O . GLN A 1 229 ? 5.198 -6.431 -4.313 1.00 95.06 229 GLN A O 1
ATOM 1918 N N . LEU A 1 230 ? 5.253 -5.877 -6.489 1.00 95.31 230 LEU A N 1
ATOM 1919 C CA . LEU A 1 230 ? 6.305 -4.878 -6.376 1.00 95.31 230 LEU A CA 1
ATOM 1920 C C . LEU A 1 230 ? 5.709 -3.484 -6.598 1.00 95.31 230 LEU A C 1
ATOM 1922 O O . LEU A 1 230 ? 5.005 -3.255 -7.581 1.00 95.31 230 LEU A O 1
ATOM 1926 N N . ILE A 1 231 ? 5.990 -2.554 -5.685 1.00 94.88 231 ILE A N 1
ATOM 1927 C CA . ILE A 1 231 ? 5.672 -1.129 -5.826 1.00 94.88 231 ILE A CA 1
ATOM 1928 C C . ILE A 1 231 ? 6.974 -0.361 -5.648 1.00 94.88 231 ILE A C 1
ATOM 1930 O O . ILE A 1 231 ? 7.599 -0.441 -4.591 1.00 94.88 231 ILE A O 1
ATOM 1934 N N . VAL A 1 232 ? 7.383 0.395 -6.664 1.00 94.12 232 VAL A N 1
ATOM 1935 C CA . VAL A 1 232 ? 8.635 1.152 -6.610 1.00 94.12 232 VAL A CA 1
ATOM 1936 C C . VAL A 1 232 ? 8.465 2.597 -7.026 1.00 94.12 232 VAL A C 1
ATOM 1938 O O . VAL A 1 232 ? 7.603 2.924 -7.841 1.00 94.12 232 VAL A O 1
ATOM 1941 N N . THR A 1 233 ? 9.316 3.455 -6.476 1.00 93.69 233 THR A N 1
ATOM 1942 C CA . THR A 1 233 ? 9.576 4.789 -7.019 1.00 93.69 233 THR A CA 1
ATOM 1943 C C . THR A 1 233 ? 10.899 4.758 -7.782 1.00 93.69 233 THR A C 1
ATOM 1945 O O . THR A 1 233 ? 11.807 3.984 -7.461 1.00 93.69 233 THR A O 1
ATOM 1948 N N . THR A 1 234 ? 10.997 5.573 -8.829 1.00 92.19 234 THR A N 1
ATOM 1949 C CA . THR A 1 234 ? 12.208 5.669 -9.640 1.00 92.19 234 THR A CA 1
ATOM 1950 C C . THR A 1 234 ? 12.304 7.014 -10.348 1.00 92.19 234 THR A C 1
ATOM 1952 O O . THR A 1 234 ? 11.285 7.656 -10.627 1.00 92.19 234 THR A O 1
ATOM 1955 N N . HIS A 1 235 ? 13.531 7.430 -10.651 1.00 89.38 235 HIS A N 1
ATOM 1956 C CA . HIS A 1 235 ? 13.806 8.526 -11.577 1.00 89.38 235 HIS A CA 1
ATOM 1957 C C . HIS A 1 235 ? 14.271 8.028 -12.955 1.00 89.38 235 HIS A C 1
ATOM 1959 O O . HIS A 1 235 ? 14.422 8.835 -13.877 1.00 89.38 235 HIS A O 1
ATOM 1965 N N . ASP A 1 236 ? 14.465 6.717 -13.118 1.00 90.75 236 ASP A N 1
ATOM 1966 C CA . ASP A 1 236 ? 14.943 6.116 -14.352 1.00 90.75 236 ASP A CA 1
ATOM 1967 C C . ASP A 1 236 ? 13.816 6.008 -15.390 1.00 90.75 236 ASP A C 1
ATOM 1969 O O . ASP A 1 236 ? 12.902 5.184 -15.321 1.00 90.75 236 ASP A O 1
ATOM 1973 N N . THR A 1 237 ? 13.898 6.868 -16.404 1.00 91.62 237 THR A N 1
ATOM 1974 C CA . THR A 1 237 ? 12.922 6.899 -17.499 1.00 91.62 237 THR A CA 1
ATOM 1975 C C . THR A 1 237 ? 12.988 5.678 -18.415 1.00 91.62 237 THR A C 1
ATOM 1977 O O . THR A 1 237 ? 12.065 5.486 -19.203 1.00 91.62 237 THR A O 1
ATOM 1980 N N . THR A 1 238 ? 14.044 4.861 -18.342 1.00 90.44 238 THR A N 1
ATOM 1981 C CA . THR A 1 238 ? 14.170 3.638 -19.154 1.00 90.44 238 THR A CA 1
ATOM 1982 C C . THR A 1 238 ? 13.110 2.595 -18.801 1.00 90.44 238 THR A C 1
ATOM 1984 O O . THR A 1 238 ? 12.738 1.807 -19.662 1.00 90.44 238 THR A O 1
ATOM 1987 N N . PHE A 1 239 ? 12.527 2.646 -17.595 1.00 91.75 239 PHE A N 1
ATOM 1988 C CA . PHE A 1 239 ? 11.395 1.787 -17.227 1.00 91.75 239 PHE A CA 1
ATOM 1989 C C . PHE A 1 239 ? 10.088 2.165 -17.934 1.00 91.75 239 PHE A C 1
ATOM 1991 O O . PHE A 1 239 ? 9.127 1.400 -17.886 1.00 91.75 239 PHE A O 1
ATOM 1998 N N . LEU A 1 240 ? 10.025 3.315 -18.618 1.00 93.25 240 LEU A N 1
ATOM 1999 C CA . LEU A 1 240 ? 8.907 3.672 -19.494 1.00 93.25 240 LEU A CA 1
ATOM 2000 C C . LEU A 1 240 ? 9.007 2.912 -20.825 1.00 93.25 240 LEU A C 1
ATOM 2002 O O . LEU A 1 240 ? 9.111 3.501 -21.906 1.00 93.25 240 LEU A O 1
ATOM 2006 N N . ASP A 1 241 ? 8.939 1.592 -20.717 1.00 92.19 241 ASP A N 1
ATOM 2007 C CA . ASP A 1 241 ? 8.974 0.629 -21.803 1.00 92.19 241 ASP A CA 1
ATOM 2008 C C . ASP A 1 241 ? 7.847 -0.393 -21.602 1.00 92.19 241 ASP A C 1
ATOM 2010 O O . ASP A 1 241 ? 7.635 -0.895 -20.497 1.00 92.19 241 ASP A O 1
ATOM 2014 N N . ARG A 1 242 ? 7.118 -0.706 -22.679 1.00 90.94 242 ARG A N 1
ATOM 2015 C CA . ARG A 1 242 ? 5.996 -1.657 -22.661 1.00 90.94 242 ARG A CA 1
ATOM 2016 C C . ARG A 1 242 ? 6.450 -3.100 -22.432 1.00 90.94 242 ARG A C 1
ATOM 2018 O O . ARG A 1 242 ? 5.634 -3.926 -22.040 1.00 90.94 242 ARG A O 1
ATOM 2025 N N . GLU A 1 243 ? 7.726 -3.405 -22.654 1.00 89.94 243 GLU A N 1
ATOM 2026 C CA . GLU A 1 243 ? 8.318 -4.696 -22.295 1.00 89.94 243 GLU A CA 1
ATOM 2027 C C . GLU A 1 243 ? 8.592 -4.834 -20.788 1.00 89.94 243 GLU A C 1
ATOM 2029 O O . GLU A 1 243 ? 8.879 -5.936 -20.314 1.00 89.94 243 GLU A O 1
ATOM 2034 N N . ILE A 1 244 ? 8.538 -3.728 -20.036 1.00 91.94 244 ILE A N 1
ATOM 2035 C CA . ILE A 1 244 ? 8.779 -3.690 -18.588 1.00 91.94 244 ILE A CA 1
ATOM 2036 C C . ILE A 1 244 ? 7.464 -3.443 -17.840 1.00 91.94 244 ILE A C 1
ATOM 2038 O O . ILE A 1 244 ? 7.120 -4.221 -16.949 1.00 91.94 244 ILE A O 1
ATOM 2042 N N . PHE A 1 245 ? 6.721 -2.397 -18.214 1.00 92.44 245 PHE A N 1
ATOM 2043 C CA . PHE A 1 245 ? 5.464 -2.008 -17.577 1.00 92.44 245 PHE A CA 1
ATOM 2044 C C . PHE A 1 245 ? 4.357 -1.706 -18.589 1.00 92.44 245 PHE A C 1
ATOM 2046 O O . PHE A 1 245 ? 4.532 -0.969 -19.563 1.00 92.44 245 PHE A O 1
ATOM 2053 N N . ASN A 1 246 ? 3.157 -2.195 -18.287 1.00 90.62 246 ASN A N 1
ATOM 2054 C CA . ASN A 1 246 ? 1.931 -1.731 -18.923 1.00 90.62 246 ASN A CA 1
ATOM 2055 C C . ASN A 1 246 ? 1.555 -0.325 -18.424 1.00 90.62 246 ASN A C 1
ATOM 2057 O O . ASN A 1 246 ? 1.968 0.116 -17.353 1.00 90.62 246 ASN A O 1
ATOM 2061 N N . GLN A 1 247 ? 0.732 0.396 -19.190 1.00 90.75 247 GLN A N 1
ATOM 2062 C CA . GLN A 1 247 ? 0.343 1.776 -18.855 1.00 90.75 247 GLN A CA 1
ATOM 2063 C C . GLN A 1 247 ? -0.398 1.896 -17.516 1.00 90.75 247 GLN A C 1
ATOM 2065 O O . GLN A 1 247 ? -0.241 2.890 -16.815 1.00 90.75 247 GLN A O 1
ATOM 2070 N N . ASP A 1 248 ? -1.187 0.890 -17.146 1.00 91.56 248 ASP A N 1
ATOM 2071 C CA . ASP A 1 248 ? -1.913 0.822 -15.874 1.00 91.56 248 ASP A CA 1
ATOM 2072 C C . ASP A 1 248 ? -0.994 0.566 -14.665 1.00 91.56 248 ASP A C 1
ATOM 2074 O O . ASP A 1 248 ? -1.371 0.848 -13.525 1.00 91.56 248 ASP A O 1
ATOM 2078 N N . GLN A 1 249 ? 0.232 0.098 -14.912 1.00 94.25 249 GLN A N 1
ATOM 2079 C CA . GLN A 1 249 ? 1.269 -0.110 -13.900 1.00 94.25 249 GLN A CA 1
ATOM 2080 C C . GLN A 1 249 ? 2.146 1.132 -13.683 1.00 94.25 249 GLN A C 1
ATOM 2082 O O . GLN A 1 249 ? 2.884 1.191 -12.702 1.00 94.25 249 GLN A O 1
ATOM 2087 N N . VAL A 1 250 ? 2.054 2.144 -14.555 1.00 95.44 250 VAL A N 1
ATOM 2088 C CA . VAL A 1 250 ? 2.840 3.380 -14.450 1.00 95.44 250 VAL A CA 1
ATOM 2089 C C . VAL A 1 250 ? 1.989 4.500 -13.863 1.00 95.44 250 VAL A C 1
ATOM 2091 O O . VAL A 1 250 ? 0.962 4.892 -14.422 1.00 95.44 250 VAL A O 1
ATOM 2094 N N . TRP A 1 251 ? 2.454 5.056 -12.746 1.00 95.88 251 TRP A N 1
ATOM 2095 C CA . TRP A 1 251 ? 1.851 6.213 -12.094 1.00 95.88 251 TRP A CA 1
ATOM 2096 C C . TRP A 1 251 ? 2.853 7.361 -12.069 1.00 95.88 251 TRP A C 1
ATOM 2098 O O . TRP A 1 251 ? 3.999 7.203 -11.653 1.00 95.88 251 TRP A O 1
ATOM 2108 N N . LEU A 1 252 ? 2.413 8.521 -12.540 1.00 94.81 252 LEU A N 1
ATOM 2109 C CA . LEU A 1 252 ? 3.211 9.729 -12.656 1.00 94.81 252 LEU A CA 1
ATOM 2110 C C . LEU A 1 252 ? 2.888 10.681 -11.511 1.00 94.81 252 LEU A C 1
ATOM 2112 O O . LEU A 1 252 ? 1.742 10.794 -11.071 1.00 94.81 252 LEU A O 1
ATOM 2116 N N . MET A 1 253 ? 3.916 11.381 -11.042 1.00 91.94 253 MET A N 1
ATOM 2117 C CA . MET A 1 253 ? 3.832 12.298 -9.916 1.00 91.94 253 MET A CA 1
ATOM 2118 C C . MET A 1 253 ? 4.173 13.716 -10.369 1.00 91.94 253 MET A C 1
ATOM 2120 O O . MET A 1 253 ? 5.259 13.963 -10.884 1.00 91.94 253 MET A O 1
ATOM 2124 N N . GLN A 1 254 ? 3.266 14.667 -10.158 1.00 88.38 254 GLN A N 1
ATOM 2125 C CA . GLN A 1 254 ? 3.468 16.060 -10.556 1.00 88.38 254 GLN A CA 1
ATOM 2126 C C . GLN A 1 254 ? 3.090 17.018 -9.432 1.00 88.38 254 GLN A C 1
ATOM 2128 O O . GLN A 1 254 ? 2.025 16.889 -8.830 1.00 88.38 254 GLN A O 1
ATOM 2133 N N . LYS A 1 255 ? 3.938 18.020 -9.189 1.00 84.94 255 LYS A N 1
ATOM 2134 C CA . LYS A 1 255 ? 3.586 19.152 -8.328 1.00 84.94 255 LYS A CA 1
ATOM 2135 C C . LYS A 1 255 ? 2.710 20.142 -9.087 1.00 84.94 255 LYS A C 1
ATOM 2137 O O . LYS A 1 255 ? 3.009 20.486 -10.230 1.00 84.94 255 LYS A O 1
ATOM 2142 N N . ASP A 1 256 ? 1.642 20.597 -8.450 1.00 81.12 256 ASP A N 1
ATOM 2143 C CA . ASP A 1 256 ? 0.826 21.700 -8.942 1.00 81.12 256 ASP A CA 1
ATOM 2144 C C . ASP A 1 256 ? 1.346 23.067 -8.462 1.00 81.12 256 ASP A C 1
ATOM 2146 O O . ASP A 1 256 ? 2.351 23.168 -7.755 1.00 81.12 256 ASP A O 1
ATOM 2150 N N . SER A 1 257 ? 0.653 24.137 -8.863 1.00 80.81 257 SER A N 1
ATOM 2151 C CA . SER A 1 257 ? 0.997 25.521 -8.512 1.00 80.81 257 SER A CA 1
ATOM 2152 C C . SER A 1 257 ? 0.975 25.805 -7.009 1.00 80.81 257 SER A C 1
ATOM 2154 O O . SER A 1 257 ? 1.593 26.767 -6.566 1.00 80.81 257 SER A O 1
ATOM 2156 N N . ASN A 1 258 ? 0.288 24.976 -6.220 1.00 76.88 258 ASN A N 1
ATOM 2157 C CA . ASN A 1 258 ? 0.175 25.111 -4.770 1.00 76.88 258 ASN A CA 1
ATOM 2158 C C . ASN A 1 258 ? 1.164 24.181 -4.049 1.00 76.88 258 ASN A C 1
ATOM 2160 O O . ASN A 1 258 ? 0.940 23.810 -2.894 1.00 76.88 258 ASN A O 1
ATOM 2164 N N . ASN A 1 259 ? 2.219 23.752 -4.757 1.00 79.75 259 ASN A N 1
ATOM 2165 C CA . ASN A 1 259 ? 3.207 22.753 -4.354 1.00 79.75 259 ASN A CA 1
ATOM 2166 C C . ASN A 1 259 ? 2.630 21.376 -4.004 1.00 79.75 259 ASN A C 1
ATOM 2168 O O . ASN A 1 259 ? 3.386 20.511 -3.556 1.00 79.75 259 ASN A O 1
ATOM 2172 N N . SER A 1 260 ? 1.326 21.158 -4.196 1.00 82.75 260 SER A N 1
ATOM 2173 C CA . SER A 1 260 ? 0.663 19.904 -3.856 1.00 82.75 260 SER A CA 1
ATOM 2174 C C . SER A 1 260 ? 1.013 18.860 -4.901 1.00 82.75 260 SER A C 1
ATOM 2176 O O . SER A 1 260 ? 1.070 19.145 -6.096 1.00 82.75 260 SER A O 1
ATOM 2178 N N . THR A 1 261 ? 1.268 17.639 -4.455 1.00 87.06 261 THR A N 1
ATOM 2179 C CA . THR A 1 261 ? 1.623 16.545 -5.352 1.00 87.06 261 THR A CA 1
ATOM 2180 C C . THR A 1 261 ? 0.368 15.806 -5.792 1.00 87.06 261 THR A C 1
ATOM 2182 O O . THR A 1 261 ? -0.407 15.340 -4.959 1.00 87.06 261 THR A O 1
ATOM 2185 N N . LYS A 1 262 ? 0.187 15.661 -7.103 1.00 88.62 262 LYS A N 1
ATOM 2186 C CA . LYS A 1 262 ? -0.839 14.813 -7.708 1.00 88.62 262 LYS A CA 1
ATOM 2187 C C . LYS A 1 262 ? -0.191 13.566 -8.283 1.00 88.62 262 LYS A C 1
ATOM 2189 O O . LYS A 1 262 ? 0.819 13.659 -8.978 1.00 88.62 262 LYS A O 1
ATOM 2194 N N . LEU A 1 263 ? -0.801 12.425 -7.993 1.00 92.19 263 LEU A N 1
ATOM 2195 C CA . LEU A 1 263 ? -0.471 11.137 -8.582 1.00 92.19 263 LEU A CA 1
ATOM 2196 C C . LEU A 1 263 ? -1.579 10.772 -9.579 1.00 92.19 263 LEU A C 1
ATOM 2198 O O . LEU A 1 263 ? -2.756 10.888 -9.239 1.00 92.19 263 LEU A O 1
ATOM 2202 N N . TYR A 1 264 ? -1.222 10.370 -10.794 1.00 93.19 264 TYR A N 1
ATOM 2203 C CA . TYR A 1 264 ? -2.172 9.961 -11.836 1.00 93.19 264 TYR A CA 1
ATOM 2204 C C . TYR A 1 264 ? -1.595 8.833 -12.688 1.00 93.19 264 TYR A C 1
ATOM 2206 O O . TYR A 1 264 ? -0.378 8.656 -12.745 1.00 93.19 264 TYR A O 1
ATOM 2214 N N . SER A 1 265 ? -2.460 8.051 -13.333 1.00 94.62 265 SER A N 1
ATOM 2215 C CA . SER A 1 265 ? -2.026 6.891 -14.111 1.00 94.62 265 SER A CA 1
ATOM 2216 C C . SER A 1 265 ? -1.642 7.298 -15.530 1.00 94.62 265 SER A C 1
ATOM 2218 O O . SER A 1 265 ? -2.268 8.166 -16.139 1.00 94.62 265 SER A O 1
ATOM 2220 N N . LEU A 1 266 ? -0.642 6.627 -16.103 1.00 94.31 266 LEU A N 1
ATOM 2221 C CA . LEU A 1 266 ? -0.336 6.766 -17.524 1.00 94.31 266 LEU A CA 1
ATOM 2222 C C . LEU A 1 266 ? -1.483 6.243 -18.411 1.00 94.31 266 LEU A C 1
ATOM 2224 O O . LEU A 1 266 ? -1.622 6.687 -19.550 1.00 94.31 266 LEU A O 1
ATOM 2228 N N . LEU A 1 267 ? -2.338 5.361 -17.880 1.00 93.56 267 LEU A N 1
ATOM 2229 C CA . LEU A 1 267 ? -3.547 4.871 -18.548 1.00 93.56 267 LEU A CA 1
ATOM 2230 C C . LEU A 1 267 ? -4.558 5.989 -18.863 1.00 93.56 267 LEU A C 1
ATOM 2232 O O . LEU A 1 267 ? -5.354 5.852 -19.790 1.00 93.56 267 LEU A O 1
ATOM 2236 N N . ASP A 1 268 ? -4.510 7.115 -18.143 1.00 92.56 268 ASP A N 1
ATOM 2237 C CA . ASP A 1 268 ? -5.392 8.265 -18.389 1.00 92.56 268 ASP A CA 1
ATOM 2238 C C . ASP A 1 268 ? -5.087 8.967 -19.732 1.00 92.56 268 ASP A C 1
ATOM 2240 O O . ASP A 1 268 ? -5.851 9.825 -20.189 1.00 92.56 268 ASP A O 1
ATOM 2244 N N . PHE A 1 269 ? -3.983 8.605 -20.398 1.00 92.38 269 PHE A N 1
ATOM 2245 C CA . PHE A 1 269 ? -3.555 9.177 -21.669 1.00 92.38 269 PHE A CA 1
ATOM 2246 C C . PHE A 1 269 ? -3.852 8.248 -22.847 1.00 92.38 269 PHE A C 1
ATOM 2248 O O . PHE A 1 269 ? -3.552 7.058 -22.851 1.00 92.38 269 PHE A O 1
ATOM 2255 N N . LYS A 1 270 ? -4.343 8.832 -23.944 1.00 91.12 270 LYS A N 1
ATOM 2256 C CA . LYS A 1 270 ? -4.464 8.130 -25.227 1.00 91.12 270 LYS A CA 1
ATOM 2257 C C . LYS A 1 270 ? -3.089 8.037 -25.883 1.00 91.12 270 LYS A C 1
ATOM 2259 O O . LYS A 1 270 ? -2.627 9.012 -26.480 1.00 91.12 270 LYS A O 1
ATOM 2264 N N . ILE A 1 271 ? -2.438 6.884 -25.776 1.00 90.19 271 ILE A N 1
ATOM 2265 C CA . ILE A 1 271 ? -1.113 6.619 -26.352 1.00 90.19 271 ILE A CA 1
ATOM 2266 C C . ILE A 1 271 ? -1.242 5.472 -27.351 1.00 90.19 271 ILE A C 1
ATOM 2268 O O . ILE A 1 271 ? -1.754 4.409 -27.002 1.00 90.19 271 ILE A O 1
ATOM 2272 N N . ARG A 1 272 ? -0.777 5.681 -28.586 1.00 87.69 272 ARG A N 1
ATOM 2273 C CA . ARG A 1 272 ? -0.817 4.643 -29.625 1.00 87.69 272 ARG A CA 1
ATOM 2274 C C . ARG A 1 272 ? 0.110 3.479 -29.263 1.00 87.69 272 ARG A C 1
ATOM 2276 O O . ARG A 1 272 ? 1.087 3.664 -28.536 1.00 87.69 272 ARG A O 1
ATOM 2283 N N . GLU A 1 273 ? -0.203 2.280 -29.742 1.00 86.00 273 GLU A N 1
ATOM 2284 C CA . GLU A 1 273 ? 0.579 1.074 -29.430 1.00 86.00 273 GLU A CA 1
ATOM 2285 C C . GLU A 1 273 ? 2.026 1.168 -29.929 1.00 86.00 273 GLU A C 1
ATOM 2287 O O . GLU A 1 273 ? 2.941 0.770 -29.215 1.00 86.00 273 GLU A O 1
ATOM 2292 N N . ASP A 1 274 ? 2.237 1.784 -31.095 1.00 88.25 274 ASP A N 1
ATOM 2293 C CA . ASP A 1 274 ? 3.539 1.992 -31.739 1.00 88.25 274 ASP A CA 1
ATOM 2294 C C . ASP A 1 274 ? 4.357 3.150 -31.136 1.00 88.25 274 ASP A C 1
ATOM 2296 O O . ASP A 1 274 ? 5.510 3.381 -31.508 1.00 88.25 274 ASP A O 1
ATOM 2300 N N . GLU A 1 275 ? 3.778 3.905 -30.202 1.00 89.38 275 GLU A N 1
ATOM 2301 C CA . GLU A 1 275 ? 4.434 5.054 -29.595 1.00 89.38 275 GLU A CA 1
ATOM 2302 C C . GLU A 1 275 ? 5.289 4.654 -28.383 1.00 89.38 275 GLU A C 1
ATOM 2304 O O . GLU A 1 275 ? 4.816 4.025 -27.433 1.00 89.38 275 GLU A O 1
ATOM 2309 N N . SER A 1 276 ? 6.553 5.089 -28.389 1.00 93.12 276 SER A N 1
ATOM 2310 C CA . SER A 1 276 ? 7.473 4.933 -27.255 1.00 93.12 276 SER A CA 1
ATOM 2311 C C . SER A 1 276 ? 7.020 5.779 -26.062 1.00 93.12 276 SER A C 1
ATOM 2313 O O . SER A 1 276 ? 6.950 7.011 -26.153 1.00 93.12 276 SER A O 1
ATOM 2315 N N . LEU A 1 277 ? 6.767 5.117 -24.927 1.00 94.06 277 LEU A N 1
ATOM 2316 C CA . LEU A 1 277 ? 6.369 5.778 -23.682 1.00 94.06 277 LEU A CA 1
ATOM 2317 C C . LEU A 1 277 ? 7.477 6.725 -23.202 1.00 94.06 277 LEU A C 1
ATOM 2319 O O . LEU A 1 277 ? 7.211 7.907 -22.992 1.00 94.06 277 LEU A O 1
ATOM 2323 N N . GLN A 1 278 ? 8.728 6.262 -23.141 1.00 94.50 278 GLN A N 1
ATOM 2324 C CA . GLN A 1 278 ? 9.868 7.096 -22.753 1.00 94.50 278 GLN A CA 1
ATOM 2325 C C . GLN A 1 278 ? 10.004 8.359 -23.618 1.00 94.50 278 GLN A C 1
ATOM 2327 O O . GLN A 1 278 ? 10.102 9.464 -23.085 1.00 94.50 278 GLN A O 1
ATOM 2332 N N . LYS A 1 279 ? 9.956 8.241 -24.955 1.00 93.19 279 LYS A N 1
ATOM 2333 C CA . LYS A 1 279 ? 10.047 9.418 -25.843 1.00 93.19 279 LYS A CA 1
ATOM 2334 C C . LYS A 1 279 ? 8.879 10.383 -25.639 1.00 93.19 279 LYS A C 1
ATOM 2336 O O . LYS A 1 279 ? 9.084 11.591 -25.724 1.00 93.19 279 LYS A O 1
ATOM 2341 N N . GLY A 1 280 ? 7.670 9.875 -25.396 1.00 92.56 280 GLY A N 1
ATOM 2342 C CA . GLY A 1 280 ? 6.503 10.702 -25.081 1.00 92.56 280 GLY A CA 1
ATOM 2343 C C . GLY A 1 280 ? 6.675 11.471 -23.769 1.00 92.56 280 GLY A C 1
ATOM 2344 O O . GLY A 1 280 ? 6.424 12.676 -23.727 1.00 92.56 280 GLY A O 1
ATOM 2345 N N . TYR A 1 281 ? 7.181 10.799 -22.731 1.00 93.06 281 TYR A N 1
ATOM 2346 C CA . TYR A 1 281 ? 7.477 11.407 -21.435 1.00 93.06 281 TYR A CA 1
ATOM 2347 C C . TYR A 1 281 ? 8.547 12.494 -21.545 1.00 93.06 281 TYR A C 1
ATOM 2349 O O . TYR A 1 281 ? 8.295 13.618 -21.131 1.00 93.06 281 TYR A O 1
ATOM 2357 N N . LEU A 1 282 ? 9.682 12.209 -22.198 1.00 91.00 282 LEU A N 1
ATOM 2358 C CA . LEU A 1 282 ? 10.782 13.168 -22.393 1.00 91.00 282 LEU A CA 1
ATOM 2359 C C . LEU A 1 282 ? 10.389 14.395 -23.235 1.00 91.00 282 LEU A C 1
ATOM 2361 O O . LEU A 1 282 ? 11.039 15.433 -23.158 1.00 91.00 282 LEU A O 1
ATOM 2365 N N . LYS A 1 283 ? 9.323 14.294 -24.038 1.00 90.81 283 LYS A N 1
ATOM 2366 C CA . LYS A 1 283 ? 8.715 15.422 -24.766 1.00 90.81 283 LYS A CA 1
ATOM 2367 C C . LYS A 1 283 ? 7.669 16.186 -23.939 1.00 90.81 283 LYS A C 1
ATOM 2369 O O . LYS A 1 283 ? 7.007 17.071 -24.472 1.00 90.81 283 LYS A O 1
ATOM 2374 N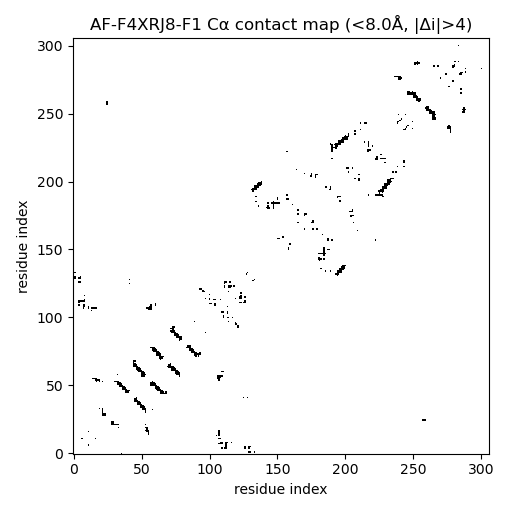 N . GLY A 1 284 ? 7.463 15.810 -22.677 1.00 89.38 284 GLY A N 1
ATOM 2375 C CA . GLY A 1 284 ? 6.508 16.424 -21.756 1.00 89.38 284 GLY A CA 1
ATOM 2376 C C . GLY A 1 284 ? 5.039 16.068 -22.002 1.00 89.38 284 GLY A C 1
ATOM 2377 O O . GLY A 1 284 ? 4.164 16.673 -21.386 1.00 89.38 284 GLY A O 1
ATOM 2378 N N . ARG A 1 285 ? 4.732 15.081 -22.862 1.00 90.31 285 ARG A N 1
ATOM 2379 C CA . ARG A 1 285 ? 3.344 14.731 -23.235 1.00 90.31 285 ARG A CA 1
ATOM 2380 C C . ARG A 1 285 ? 2.490 14.312 -22.037 1.00 90.31 285 ARG A C 1
ATOM 2382 O O . ARG A 1 285 ? 1.285 14.548 -22.036 1.00 90.31 285 ARG A O 1
ATOM 2389 N N . TYR A 1 286 ? 3.112 13.679 -21.047 1.00 91.19 286 TYR A N 1
ATOM 2390 C CA . TYR A 1 286 ? 2.421 13.127 -19.884 1.00 91.19 286 TYR A CA 1
ATOM 2391 C C . TYR A 1 286 ? 2.572 13.987 -18.630 1.00 91.19 286 TYR A C 1
ATOM 2393 O O . TYR A 1 286 ? 2.123 13.567 -17.576 1.00 91.19 286 TYR A O 1
ATOM 2401 N N . GLY A 1 287 ? 3.192 15.171 -18.719 1.00 87.88 287 GLY A N 1
ATOM 2402 C CA . GLY A 1 287 ? 3.523 15.974 -17.541 1.00 87.88 287 GLY A CA 1
ATOM 2403 C C . GLY A 1 287 ? 4.617 15.333 -16.681 1.00 87.88 287 GLY A C 1
ATOM 2404 O O . GLY A 1 287 ? 5.496 14.653 -17.203 1.00 87.88 287 GLY A O 1
ATOM 2405 N N . ALA A 1 288 ? 4.589 15.607 -15.371 1.00 86.12 288 ALA A N 1
ATOM 2406 C CA . ALA A 1 288 ? 5.499 15.050 -14.353 1.00 86.12 288 ALA A CA 1
ATOM 2407 C C . ALA A 1 288 ? 7.015 15.232 -14.604 1.00 86.12 288 ALA A 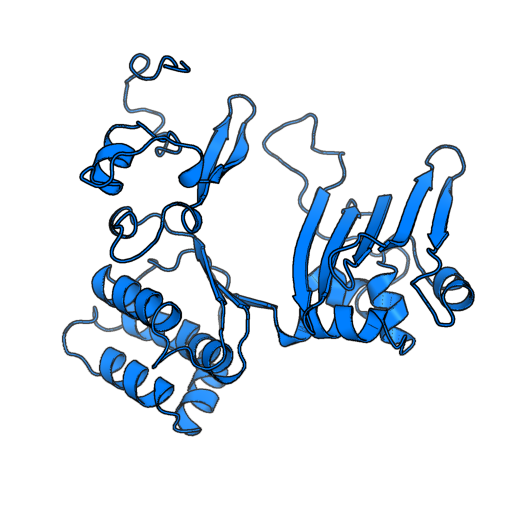C 1
ATOM 2409 O O . ALA A 1 288 ? 7.834 14.643 -13.904 1.00 86.12 288 ALA A O 1
ATOM 2410 N N . MET A 1 289 ? 7.402 16.086 -15.555 1.00 81.88 289 MET A N 1
ATOM 2411 C CA . MET A 1 289 ? 8.809 16.352 -15.841 1.00 81.88 289 MET A CA 1
ATOM 2412 C C . MET A 1 289 ? 9.487 17.084 -14.673 1.00 81.88 289 MET A C 1
ATOM 2414 O O . MET A 1 289 ? 8.863 17.964 -14.067 1.00 81.88 289 MET A O 1
ATOM 2418 N N . PRO A 1 290 ? 10.760 16.767 -14.361 1.00 68.38 290 PRO A N 1
ATOM 2419 C CA . PRO A 1 290 ? 11.505 17.451 -13.319 1.00 68.38 290 PRO A CA 1
ATOM 2420 C C . PRO A 1 290 ? 11.574 18.947 -13.611 1.00 68.38 290 PRO A C 1
ATOM 2422 O O . PRO A 1 290 ? 12.041 19.377 -14.665 1.00 68.38 290 PRO A O 1
ATOM 2425 N N . PHE A 1 291 ? 11.116 19.747 -12.654 1.00 63.84 291 PHE A N 1
ATOM 2426 C CA . PHE A 1 291 ? 11.271 21.191 -12.709 1.00 63.84 291 PHE A CA 1
ATOM 2427 C C . PHE A 1 291 ? 12.706 21.537 -12.303 1.00 63.84 291 PHE A C 1
ATOM 2429 O O . PHE A 1 291 ? 13.069 21.393 -11.136 1.00 63.84 291 PHE A O 1
ATOM 2436 N N . VAL A 1 292 ? 13.525 21.999 -13.249 1.00 57.59 292 VAL A N 1
ATOM 2437 C CA . VAL A 1 292 ? 14.843 22.569 -12.941 1.00 57.59 292 VAL A CA 1
ATOM 2438 C C . VAL A 1 292 ? 14.689 24.083 -12.877 1.00 57.59 292 VAL A C 1
ATOM 2440 O O . VAL A 1 292 ? 14.680 24.770 -13.896 1.00 57.59 292 VAL A O 1
ATOM 2443 N N . SER A 1 293 ? 14.523 24.620 -11.668 1.00 46.28 293 SER A N 1
ATOM 2444 C CA . SER A 1 293 ? 14.507 26.068 -11.450 1.00 46.28 293 SER A CA 1
ATOM 2445 C C . SER A 1 293 ? 15.852 26.668 -11.877 1.00 46.28 293 SER A C 1
ATOM 2447 O O . SER A 1 293 ? 16.872 26.357 -11.264 1.00 46.28 293 SER A O 1
ATOM 2449 N N . GLY A 1 294 ? 15.851 27.514 -12.911 1.00 50.62 294 GLY A N 1
ATOM 2450 C CA . GLY A 1 294 ? 17.052 28.183 -13.434 1.00 50.62 294 GLY A CA 1
ATOM 2451 C C . GLY A 1 294 ? 17.478 27.771 -14.848 1.00 50.62 294 GLY A C 1
ATOM 2452 O O . GLY A 1 294 ? 18.429 28.345 -15.368 1.00 50.62 294 GLY A O 1
ATOM 2453 N N . LEU A 1 295 ? 16.782 26.825 -15.487 1.00 46.72 295 LEU A N 1
ATOM 2454 C CA . LEU A 1 295 ? 16.864 26.611 -16.935 1.00 46.72 295 LEU A CA 1
ATOM 2455 C C . LEU A 1 295 ? 15.577 27.148 -17.564 1.00 46.72 295 LEU A C 1
ATOM 2457 O O . LEU A 1 295 ? 14.502 26.578 -17.381 1.00 46.72 295 LEU A O 1
ATOM 2461 N N . ASP A 1 296 ? 15.678 28.282 -18.249 1.00 45.88 296 ASP A N 1
ATOM 2462 C CA . ASP A 1 296 ? 14.551 28.924 -18.919 1.00 45.88 296 ASP A CA 1
ATOM 2463 C C . ASP A 1 296 ? 13.826 27.964 -19.875 1.00 45.88 296 ASP A C 1
ATOM 2465 O O . ASP A 1 296 ? 14.408 27.426 -20.815 1.00 45.88 296 ASP A O 1
ATOM 2469 N N . SER A 1 297 ? 12.524 27.783 -19.652 1.00 40.22 297 SER A N 1
ATOM 2470 C CA . SER A 1 297 ? 11.508 27.693 -20.713 1.00 40.22 297 SER A CA 1
ATOM 2471 C C . SER A 1 297 ? 10.103 27.781 -20.106 1.00 40.22 297 SER A C 1
ATOM 2473 O O . SER A 1 297 ? 9.301 26.847 -20.123 1.00 40.22 297 SER A O 1
ATOM 2475 N N . TYR A 1 298 ? 9.774 28.966 -19.589 1.00 39.31 298 TYR A N 1
ATOM 2476 C CA . TYR A 1 298 ? 8.396 29.449 -19.666 1.00 39.31 298 TYR A CA 1
ATOM 2477 C C . TYR A 1 298 ? 8.052 29.542 -21.162 1.00 39.31 298 TYR A C 1
ATOM 2479 O O . TYR A 1 298 ? 8.503 30.483 -21.797 1.00 39.31 298 TYR A O 1
ATOM 2487 N N . ASP A 1 299 ? 7.392 28.525 -21.742 1.00 40.56 299 ASP A N 1
ATOM 2488 C CA . ASP A 1 299 ? 6.330 28.725 -22.756 1.00 40.56 299 ASP A CA 1
ATOM 2489 C C . ASP A 1 299 ? 5.739 27.463 -23.422 1.00 40.56 299 ASP A C 1
ATOM 2491 O O . ASP A 1 299 ? 4.719 27.577 -24.100 1.00 40.56 299 ASP A O 1
ATOM 2495 N N . THR A 1 300 ? 6.261 26.243 -23.253 1.00 38.66 300 THR A N 1
ATOM 2496 C CA . THR A 1 300 ? 5.820 25.134 -24.142 1.00 38.66 300 THR A CA 1
ATOM 2497 C C . THR A 1 300 ? 4.691 24.227 -23.651 1.00 38.66 300 THR A C 1
ATOM 2499 O O . THR A 1 300 ? 4.196 23.425 -24.439 1.00 38.66 300 THR A O 1
ATOM 2502 N N . TYR A 1 301 ? 4.193 24.364 -22.420 1.00 43.25 301 TYR A N 1
ATOM 2503 C CA . TYR A 1 301 ? 3.172 23.440 -21.894 1.00 43.25 301 TYR A CA 1
ATOM 2504 C C . TYR A 1 301 ? 1.847 24.132 -21.564 1.00 43.25 301 TYR A C 1
ATOM 2506 O O . TYR A 1 301 ? 1.272 23.950 -20.491 1.00 43.25 301 TYR A O 1
ATOM 2514 N N . LYS A 1 302 ? 1.312 24.903 -22.520 1.00 35.66 302 LYS A N 1
ATOM 2515 C CA . LYS A 1 302 ? -0.136 25.141 -22.567 1.00 35.66 302 LYS A CA 1
ATOM 2516 C C . LYS A 1 302 ? -0.820 23.852 -23.019 1.00 35.66 302 LYS A C 1
ATOM 2518 O O . LYS A 1 302 ? -0.856 23.527 -24.200 1.00 35.66 302 LYS A O 1
ATOM 2523 N N . THR A 1 303 ? -1.308 23.108 -22.030 1.00 37.59 303 THR A N 1
ATOM 2524 C CA . THR A 1 303 ? -2.597 22.400 -22.048 1.00 37.59 303 THR A CA 1
ATOM 2525 C C . THR A 1 303 ? -3.242 22.250 -23.429 1.00 37.59 303 THR A C 1
ATOM 2527 O O . THR A 1 303 ? -4.002 23.103 -23.875 1.00 37.59 303 THR A O 1
ATOM 2530 N N . THR A 1 304 ? -3.043 21.094 -24.056 1.00 32.75 304 THR A N 1
ATOM 2531 C CA . THR A 1 304 ? -4.034 20.529 -24.979 1.00 32.75 304 THR A CA 1
ATOM 2532 C C . THR A 1 304 ? -4.822 19.463 -24.223 1.00 32.75 304 THR A C 1
ATOM 2534 O O . THR A 1 304 ? -4.513 18.278 -24.259 1.00 32.75 304 THR A O 1
ATOM 2537 N N . LYS A 1 305 ? -5.843 19.915 -23.485 1.00 37.91 305 LYS A N 1
ATOM 2538 C CA . LYS A 1 305 ? -7.034 19.100 -23.232 1.00 37.91 305 LYS A CA 1
ATOM 2539 C C . LYS A 1 305 ? -7.966 19.319 -24.423 1.00 37.91 305 LYS A C 1
ATOM 2541 O 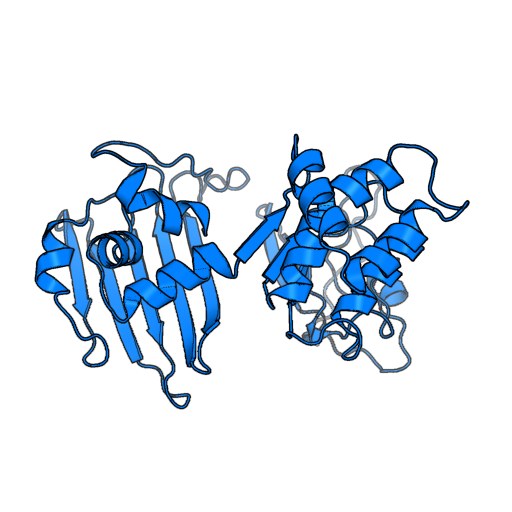O . LYS A 1 305 ? -8.483 20.421 -24.563 1.00 37.91 305 LYS A O 1
ATOM 2546 N N . ASN A 1 306 ? -8.140 18.284 -25.239 1.00 33.53 306 ASN A N 1
ATOM 2547 C CA . ASN A 1 306 ? -9.334 18.008 -26.040 1.00 33.53 306 ASN A CA 1
ATOM 2548 C C . ASN A 1 306 ? -9.628 16.514 -25.896 1.00 33.53 306 ASN A C 1
ATOM 2550 O O . ASN A 1 306 ? -8.674 15.716 -26.038 1.00 33.53 306 ASN A O 1
#

InterPro domains:
  IPR003959 ATPase, AAA-type, core [PF13304] (15-241)
  IPR027417 P-loop containing nucleoside triphosphate hydrolase [G3DSA:3.40.50.300] (29-272)
  IPR027417 P-loop containing nucleoside triphosphate hydrolase [SSF52540] (166-260)

Secondary structure (DSSP, 8-state):
-HHHHHHTTTT--TT----PPP-TT-GGGTTSPEEEEEEEEETTEEEEEEEEE-SS-EEEEEEEEEGGG--EEEEEEEEETTTTEEEEEE-TT--SSHHHHHTT--TTS-HHHHHHHTT-TTHHHHHHHHHHTEEEE-SS----HHHHHHHHTT--HHHHHHHHHHTSTTS-TTHHHHHHHHHHHHHHHHHHHT-EEEESSTTTTS-HHHHHHHHHHHH-TTT-TT--EEEE----GGG--TTT--GGG-EEEEE-TTS-EEEEEGGGS---TTS-HHHHHHTTTTS-----TTS--TTS------

Foldseek 3Di:
DLCQLQQQQPPDDAQAWDPDQWDPLFPVTRPFWDKDWDWDADPNKIKIWIWTGHRHFTQKTWIWIQVVHRTWTQKIWGQDPVVRDIDIDGTPPHDDDLVVLVVVAHRRHDSLNSCLVVVNPPSVSVSVCSVQADAEDEPDDPDQLVLLVVQLVVDDPLSVVLVCVLPDPPQPPDQQNVLSSNCSSVLSSQLVQQHEYEYEALVVSHDPVVSQVSLVLLVDCVNRVSNGHYHYDHPDLVCQAVVRDDQQNDWAWAQDPSRDIDIDTSVVDDDDPPDRRSVCVVVCVPPNDDDDPPDDDPDDDDDDDD

pLDDT: mean 85.29, std 13.93, range [32.75, 98.75]

Sequence (306 aa):
MGQIVLQSATGMQLGSRWNIEPFRLNADYQQKPSCFEIIFIHDNIRYQYGFSLDQERVYEEWLIAYPKGRPQTWFERNYRSEEQEYDWYFGRGLKGEKERIKGFVRPNSLFLSHAAQNNHPQLGKIFIWFSSKLKLIPARFQNLSNFTALKFDRYTNYSDNFLKLIKGDHIDISNGIQRLFEIGGYWIDALDNGEILIIDELDRSLNSDISTYLIKEFNDKAANQNNAQLIVTTHDTTFLDREIFNQDQVWLMQKDSNNSTKLYSLLDFKIREDESLQKGYLKGRYGAMPFVSGLDSYDTYKTTKN

Organism: NCBI:txid489825

Radius of gyration: 22.34 Å; Cα contacts (8 Å, |Δi|>4): 456; chains: 1; bounding box: 57×51×58 Å